Protein AF-A0A7R9UJ53-F1 (afdb_monomer_lite)

Sequence (209 aa):
PQLAAALAAAVSAGAQGGAGGGTAGSDGMTLLGTLAPFVTISPSLPAAAQSAQVRRLLLVALERAIRDIIQPVVERSVTIASITTRELVVKDFSLEPSEIEVRHAAHQMVRSLASSLALVTCREPLRGSVASHLRALLSAQPLGLGAEQLEGVLGALSADNLEIGCALIEKAATDRALREIDEALAPELDVRRLSLEQTGQPYFNAQAL

Organism: Diacronema lutheri (NCBI:txid2081491)

InterPro domains:
  IPR024557 CCR4-NOT transcription complex subunit 1, domain 4 [PF12842] (53-193)
  IPR040398 CCR4-NOT transcription complex subunit 1 [PTHR13162] (29-207)

Foldseek 3Di:
DVLLVLVLVVLVVVVPPDDDDDDPDDSLVSQLVVCLVVQDQDPPADPLCVDPVVSSLLSVQLVVLLVVQLNVLLVVLLVVLLVVLLVVLCLVCLAPLDLVVSLVSSLVRSLVRSLVSSLVVSQVSSLVSSLVSSVVVCVVPPSPDDPVSVSVSSNRSSVSSSVVSSVSSSVSSSVVSSVSNCVVCVVVSVVSVCCCVPVVDGGHNPVSD

pLDDT: mean 81.63, std 18.35, range [28.5, 98.25]

Secondary structure (DSSP, 8-state):
-HHHHHHHHHHHHHHT-SS----TTSHHHHHHHHHTTT----T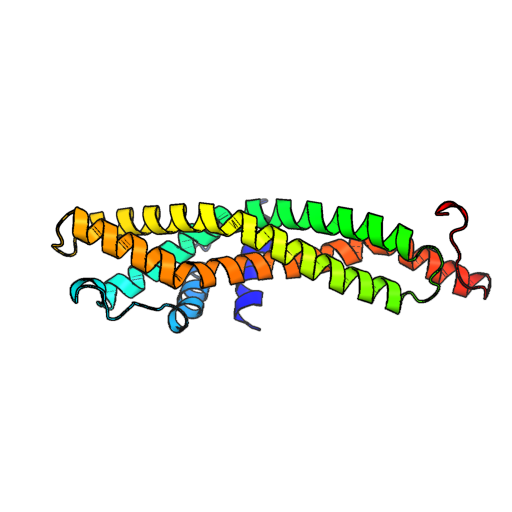TS-GGGGSHHHHHHHHHHHHHHHHHHHHHHHHHHHHHHHHHHHHHHHHHTTT---HHHHHHHHHHHHHHHHHHHHHHHHHHHHHHHHHHHHHHHHHHS--S--HHHHHHHHHHHHHHHHHHHHHHHHHHHHHHHHHHHHHHHHHHHHHHHHHHHHHSS----GGG-

Structure (mmCIF, N/CA/C/O backbone):
data_AF-A0A7R9UJ53-F1
#
_entry.id   AF-A0A7R9UJ53-F1
#
loop_
_atom_site.group_PDB
_atom_site.id
_atom_site.type_symbol
_atom_site.label_atom_id
_atom_site.label_alt_id
_atom_site.label_comp_id
_atom_site.label_asym_id
_atom_site.label_entity_id
_atom_site.label_seq_id
_atom_site.pdbx_PDB_ins_code
_atom_site.Cartn_x
_atom_site.Cartn_y
_atom_site.Cartn_z
_atom_site.occupancy
_atom_site.B_iso_or_equiv
_atom_site.auth_seq_id
_atom_site.auth_comp_id
_atom_site.auth_asym_id
_atom_site.auth_atom_id
_atom_site.pdbx_PDB_model_num
ATOM 1 N N . PRO A 1 1 ? -6.101 -13.597 -2.869 1.00 43.78 1 PRO A N 1
ATOM 2 C CA . PRO A 1 1 ? -6.239 -13.145 -4.283 1.00 43.78 1 PRO A CA 1
ATOM 3 C C . PRO A 1 1 ? -7.476 -12.251 -4.506 1.00 43.78 1 PRO A C 1
ATOM 5 O O . PRO A 1 1 ? -7.325 -11.166 -5.048 1.00 43.78 1 PRO A O 1
ATOM 8 N N . GLN A 1 2 ? -8.665 -12.646 -4.026 1.00 38.53 2 GLN A N 1
ATOM 9 C CA . GLN A 1 2 ? -9.917 -11.874 -4.187 1.00 38.53 2 GLN A CA 1
ATOM 10 C C . GLN A 1 2 ? -9.979 -10.560 -3.374 1.00 38.53 2 GLN A C 1
ATOM 12 O O . GLN A 1 2 ? -10.448 -9.549 -3.882 1.00 38.53 2 GLN A O 1
ATOM 17 N N . LEU A 1 3 ? -9.420 -10.549 -2.158 1.00 44.75 3 LEU A N 1
ATOM 18 C CA . LEU A 1 3 ? -9.362 -9.397 -1.236 1.00 44.75 3 LEU A CA 1
ATOM 19 C C . LEU A 1 3 ? -8.671 -8.161 -1.842 1.00 44.75 3 LEU A C 1
ATOM 21 O O . LEU A 1 3 ? -9.115 -7.034 -1.661 1.00 44.75 3 LEU A O 1
ATOM 25 N N . ALA A 1 4 ? -7.624 -8.385 -2.636 1.00 44.75 4 ALA A N 1
ATOM 26 C CA . ALA A 1 4 ? -6.894 -7.316 -3.310 1.00 44.75 4 ALA A CA 1
ATOM 27 C C . ALA A 1 4 ? -7.521 -6.896 -4.640 1.00 44.75 4 ALA A C 1
ATOM 29 O O . ALA A 1 4 ? -7.423 -5.734 -4.999 1.00 44.75 4 ALA A O 1
ATOM 30 N N . ALA A 1 5 ? -8.200 -7.808 -5.344 1.00 46.09 5 ALA A N 1
ATOM 31 C CA . ALA A 1 5 ? -8.940 -7.465 -6.556 1.00 46.09 5 ALA A CA 1
ATOM 32 C C . ALA A 1 5 ? -10.143 -6.561 -6.234 1.00 46.09 5 ALA A C 1
ATOM 34 O O . ALA A 1 5 ? -10.378 -5.591 -6.946 1.00 46.09 5 ALA A O 1
ATOM 35 N N . ALA A 1 6 ? -10.846 -6.820 -5.124 1.00 49.56 6 ALA A N 1
ATOM 36 C CA . ALA A 1 6 ? -11.942 -5.972 -4.653 1.00 49.56 6 ALA A CA 1
ATOM 37 C C . ALA A 1 6 ? -11.460 -4.579 -4.199 1.00 49.56 6 ALA A C 1
ATOM 39 O O . ALA A 1 6 ? -12.074 -3.576 -4.554 1.00 49.56 6 ALA A O 1
ATOM 40 N N . LEU A 1 7 ? -10.330 -4.490 -3.481 1.00 50.06 7 LEU A N 1
ATOM 41 C CA . LEU A 1 7 ? -9.731 -3.200 -3.102 1.00 50.06 7 LEU A CA 1
ATOM 42 C C . LEU A 1 7 ? -9.134 -2.444 -4.295 1.00 50.06 7 LEU A C 1
ATOM 44 O O . LEU A 1 7 ? -9.320 -1.237 -4.395 1.00 50.06 7 LEU A O 1
ATOM 48 N N . ALA A 1 8 ? -8.444 -3.124 -5.212 1.00 48.72 8 ALA A N 1
ATOM 49 C CA . ALA A 1 8 ? -7.908 -2.506 -6.423 1.00 48.72 8 ALA A CA 1
ATOM 50 C C . ALA A 1 8 ? -9.032 -2.012 -7.349 1.00 48.72 8 ALA A C 1
ATOM 52 O O . ALA A 1 8 ? -8.892 -0.949 -7.955 1.00 48.72 8 ALA A O 1
ATOM 53 N N . ALA A 1 9 ? -10.163 -2.726 -7.419 1.00 49.81 9 ALA A N 1
ATOM 54 C CA . ALA A 1 9 ? -11.375 -2.268 -8.098 1.00 49.81 9 ALA A CA 1
ATOM 55 C C . ALA A 1 9 ? -11.975 -1.026 -7.413 1.00 49.81 9 ALA A C 1
ATOM 57 O O . ALA A 1 9 ? -12.264 -0.045 -8.088 1.00 49.81 9 ALA A O 1
ATOM 58 N N . ALA A 1 10 ? -12.067 -1.007 -6.079 1.00 47.94 10 ALA A N 1
ATOM 59 C CA . ALA A 1 10 ? -12.554 0.159 -5.336 1.00 47.94 10 ALA A CA 1
ATOM 60 C C . ALA A 1 10 ? -11.628 1.391 -5.467 1.00 47.94 10 ALA A C 1
ATOM 62 O O . ALA A 1 10 ? -12.107 2.515 -5.594 1.00 47.94 10 ALA A O 1
ATOM 63 N N . VAL A 1 11 ? -10.304 1.191 -5.491 1.00 50.00 11 VAL A N 1
ATOM 64 C CA . VAL A 1 11 ? -9.303 2.260 -5.680 1.00 50.00 11 VAL A CA 1
ATOM 65 C C . VAL A 1 11 ? -9.276 2.767 -7.128 1.00 50.00 11 VAL A C 1
ATOM 67 O O . VAL A 1 11 ? -9.160 3.968 -7.352 1.00 50.00 11 VAL A O 1
ATOM 70 N N . SER A 1 12 ? -9.419 1.886 -8.124 1.00 42.09 12 SER A N 1
ATOM 71 C CA . SER A 1 12 ? -9.483 2.288 -9.541 1.00 42.09 12 SER A CA 1
ATOM 72 C C . SER A 1 12 ? -10.808 2.959 -9.919 1.00 42.09 12 SER A C 1
ATOM 74 O O . SER A 1 12 ? -10.797 3.876 -10.737 1.00 42.09 12 SER A O 1
ATOM 76 N N . ALA A 1 13 ? -11.920 2.589 -9.277 1.00 41.62 13 ALA A N 1
ATOM 77 C CA . ALA A 1 13 ? -13.192 3.299 -9.400 1.00 41.62 13 ALA A CA 1
ATOM 78 C C . ALA A 1 13 ? -13.129 4.716 -8.794 1.00 41.62 13 ALA A C 1
ATOM 80 O O . ALA A 1 13 ? -13.701 5.646 -9.355 1.00 41.62 13 ALA A O 1
ATOM 81 N N . GLY A 1 14 ? -12.370 4.911 -7.706 1.00 38.38 14 GLY A N 1
ATOM 82 C CA . GLY A 1 14 ? -12.103 6.238 -7.132 1.00 38.38 14 GLY A CA 1
ATOM 83 C C . GLY A 1 14 ? -11.255 7.153 -8.030 1.00 38.38 14 GLY A C 1
ATOM 84 O O . GLY A 1 14 ? -11.419 8.369 -7.992 1.00 38.38 14 GLY A O 1
ATOM 85 N N . ALA A 1 15 ? -10.401 6.582 -8.887 1.00 41.66 15 ALA A N 1
ATOM 86 C CA . ALA A 1 15 ? -9.575 7.332 -9.837 1.00 41.66 15 ALA A CA 1
ATOM 87 C C . ALA A 1 15 ? -10.312 7.725 -11.137 1.00 41.66 15 ALA A C 1
ATOM 89 O O . ALA A 1 15 ? -9.841 8.598 -11.860 1.00 41.66 15 ALA A O 1
ATOM 90 N N . GLN A 1 16 ? -11.472 7.123 -11.434 1.00 37.91 16 GLN A N 1
ATOM 91 C CA . GLN A 1 16 ? -12.302 7.434 -12.611 1.00 37.91 16 GLN A CA 1
ATOM 92 C C . GLN A 1 16 ? -13.545 8.274 -12.267 1.00 37.91 16 GLN A C 1
ATOM 94 O O . GLN A 1 16 ? -14.569 8.189 -12.940 1.00 37.91 16 GLN A O 1
ATOM 99 N N . GLY A 1 17 ? -13.467 9.114 -11.229 1.00 35.59 17 GLY A N 1
ATOM 100 C CA . GLY A 1 17 ? -14.523 10.051 -10.834 1.00 35.59 17 GLY A CA 1
ATOM 101 C C . GLY A 1 17 ? -14.761 11.180 -11.845 1.00 35.59 17 GLY A C 1
ATOM 102 O O . GLY A 1 17 ? -14.505 12.343 -11.551 1.00 35.59 17 GLY A O 1
ATOM 103 N N . GLY A 1 18 ? -15.280 10.836 -13.022 1.00 31.53 18 GLY A N 1
ATOM 104 C CA . GLY A 1 18 ? -15.813 11.733 -14.037 1.00 31.53 18 GLY A CA 1
ATOM 105 C C . GLY A 1 18 ? -17.142 11.190 -14.563 1.00 31.53 18 GLY A C 1
ATOM 106 O O . GLY A 1 18 ? -17.160 10.436 -15.525 1.00 31.53 18 GLY A O 1
ATOM 107 N N . ALA A 1 19 ? -18.234 11.632 -13.928 1.00 35.03 19 ALA A N 1
ATOM 108 C CA . ALA A 1 19 ? -19.639 11.535 -14.350 1.00 35.03 19 ALA A CA 1
ATOM 109 C C . ALA A 1 19 ? -20.314 10.141 -14.386 1.00 35.03 19 ALA A C 1
ATOM 111 O O . ALA A 1 19 ? -20.126 9.350 -15.302 1.00 35.03 19 ALA A O 1
ATOM 112 N N . GLY A 1 20 ? -21.252 9.914 -13.457 1.00 28.50 20 GLY A N 1
ATOM 113 C CA . GLY A 1 20 ? -22.287 8.878 -13.587 1.00 28.50 20 GLY A CA 1
ATOM 114 C C . GLY A 1 20 ? -22.780 8.354 -12.241 1.00 28.50 20 GLY A C 1
ATOM 115 O O . GLY A 1 20 ? -22.042 7.695 -11.523 1.00 28.50 20 GLY A O 1
ATOM 116 N N . GLY A 1 21 ? -24.016 8.688 -11.867 1.00 33.06 21 GLY A N 1
ATOM 117 C CA . GLY A 1 21 ? -24.583 8.371 -10.558 1.00 33.06 21 GLY A CA 1
ATOM 118 C C . GLY A 1 21 ? -25.018 6.913 -10.363 1.00 33.06 21 GLY A C 1
ATOM 119 O O . GLY A 1 21 ? -25.450 6.250 -11.298 1.00 33.06 21 GLY A O 1
ATOM 120 N N . GLY A 1 22 ? -25.007 6.497 -9.090 1.00 34.62 22 GLY A N 1
ATOM 121 C CA . GLY A 1 22 ? -25.864 5.442 -8.538 1.00 34.62 22 GLY A CA 1
ATOM 122 C C . GLY A 1 22 ? -25.234 4.056 -8.375 1.00 34.62 22 GLY A C 1
ATOM 123 O O . GLY A 1 22 ? -25.282 3.278 -9.309 1.00 34.62 22 GLY A O 1
ATOM 124 N N . THR A 1 23 ? -24.742 3.743 -7.163 1.00 33.44 23 THR A N 1
ATOM 125 C CA . THR A 1 23 ? -25.084 2.553 -6.332 1.00 33.44 23 THR A CA 1
ATOM 126 C C . THR A 1 23 ? -24.153 2.473 -5.107 1.00 33.44 23 THR A C 1
ATOM 128 O O . THR A 1 23 ? -23.219 1.682 -5.057 1.00 33.44 23 THR A O 1
ATOM 131 N N . ALA A 1 24 ? -24.413 3.277 -4.073 1.00 37.84 24 ALA A N 1
ATOM 132 C CA . ALA A 1 24 ? -23.594 3.357 -2.851 1.00 37.84 24 ALA A CA 1
ATOM 133 C C . ALA A 1 24 ? -23.809 2.197 -1.839 1.00 37.84 24 ALA A C 1
ATOM 135 O O . ALA A 1 24 ? -23.541 2.357 -0.652 1.00 37.84 24 ALA A O 1
ATOM 136 N N . GLY A 1 25 ? -24.332 1.042 -2.274 1.00 35.66 25 GLY A N 1
ATOM 137 C CA . GLY A 1 25 ? -24.808 -0.022 -1.374 1.00 35.66 25 GLY A CA 1
ATOM 138 C C . GLY A 1 25 ? -24.035 -1.347 -1.395 1.00 35.66 25 GLY A C 1
ATOM 139 O O . GLY A 1 25 ? -24.111 -2.087 -0.417 1.00 35.66 25 GLY A O 1
ATOM 140 N N . SER A 1 26 ? -23.295 -1.676 -2.463 1.00 41.34 26 SER A N 1
ATOM 141 C CA . SER A 1 26 ? -22.640 -2.994 -2.604 1.00 41.34 26 SER A CA 1
ATOM 142 C C . SER A 1 26 ? -21.177 -3.029 -2.158 1.00 41.34 26 SER A C 1
ATOM 144 O O . SER A 1 26 ? -20.716 -4.057 -1.663 1.00 41.34 26 SER A O 1
ATOM 146 N N . ASP A 1 27 ? -20.456 -1.914 -2.285 1.00 49.28 27 ASP A N 1
ATOM 147 C CA . ASP A 1 27 ? -18.989 -1.895 -2.155 1.00 49.28 27 ASP A CA 1
ATOM 148 C C . ASP A 1 27 ? -18.483 -1.881 -0.709 1.00 49.28 27 ASP A C 1
ATOM 150 O O . ASP A 1 27 ? -17.350 -2.279 -0.446 1.00 49.28 27 ASP A O 1
ATOM 154 N N . GLY A 1 28 ? -19.310 -1.447 0.246 1.00 49.19 28 GLY A N 1
ATOM 155 C CA . GLY A 1 28 ? -18.982 -1.566 1.671 1.00 49.19 28 GLY A CA 1
ATOM 156 C C . GLY A 1 28 ? -19.125 -3.003 2.178 1.00 49.19 28 GLY A C 1
ATOM 157 O O . GLY A 1 28 ? -18.310 -3.487 2.958 1.00 49.19 28 GLY A O 1
ATOM 158 N N . MET A 1 29 ? -20.122 -3.739 1.672 1.00 46.91 29 MET A N 1
ATOM 159 C CA . MET A 1 29 ? -20.428 -5.099 2.130 1.00 46.91 29 MET A CA 1
ATOM 160 C C . MET A 1 29 ? -19.319 -6.103 1.770 1.00 46.91 29 MET A C 1
ATOM 162 O O . MET A 1 29 ? -19.053 -7.033 2.534 1.00 46.91 29 MET A O 1
ATOM 166 N N . THR A 1 30 ? -18.636 -5.908 0.636 1.00 57.19 30 THR A N 1
ATOM 167 C CA . THR A 1 30 ? -17.531 -6.774 0.192 1.00 57.19 30 THR A CA 1
ATOM 168 C C . THR A 1 30 ? -16.271 -6.570 1.033 1.00 57.19 30 THR A C 1
ATOM 170 O O . THR A 1 30 ? -15.660 -7.550 1.456 1.00 57.19 30 THR A O 1
ATOM 173 N N . LEU A 1 31 ? -15.910 -5.323 1.347 1.00 60.66 31 LEU A N 1
ATOM 174 C CA . LEU A 1 31 ? -14.777 -4.980 2.215 1.00 60.66 31 LEU A CA 1
ATOM 175 C C . LEU A 1 31 ? -15.002 -5.442 3.662 1.00 60.66 31 LEU A C 1
ATOM 177 O O . LEU A 1 31 ? -14.135 -6.101 4.237 1.00 60.66 31 LEU A O 1
ATOM 181 N N . LEU A 1 32 ? -16.193 -5.199 4.216 1.00 59.94 32 LEU A N 1
ATOM 182 C CA . LEU A 1 32 ? -16.590 -5.653 5.554 1.00 59.94 32 LEU A CA 1
ATOM 183 C C . LEU A 1 32 ? -16.518 -7.177 5.711 1.00 59.94 32 LEU A C 1
ATOM 185 O O . LEU A 1 32 ? -15.939 -7.668 6.682 1.00 59.94 32 LEU A O 1
ATOM 189 N N . GLY A 1 33 ? -17.060 -7.933 4.749 1.00 59.28 33 GLY A N 1
ATOM 190 C CA . GLY A 1 33 ? -17.007 -9.401 4.768 1.00 59.28 33 GLY A CA 1
ATOM 191 C C . GLY A 1 33 ? -15.585 -9.955 4.652 1.00 59.28 33 GLY A C 1
ATOM 192 O O . GLY A 1 33 ? -15.285 -11.035 5.155 1.00 59.28 33 GLY A O 1
ATOM 193 N N . THR A 1 34 ? -14.697 -9.181 4.038 1.00 65.94 34 THR A N 1
ATOM 194 C CA . THR A 1 34 ? -13.312 -9.555 3.775 1.00 65.94 34 THR A CA 1
ATOM 195 C C . THR A 1 34 ? -12.377 -9.237 4.952 1.00 65.94 34 THR A C 1
ATOM 197 O O . THR A 1 34 ? -11.423 -9.974 5.189 1.00 65.94 34 THR A O 1
ATOM 200 N N . LEU A 1 35 ? -12.667 -8.181 5.720 1.00 70.81 35 LEU A N 1
ATOM 201 C CA . LEU A 1 35 ? -11.939 -7.795 6.938 1.00 70.81 35 LEU A CA 1
ATOM 202 C C . LEU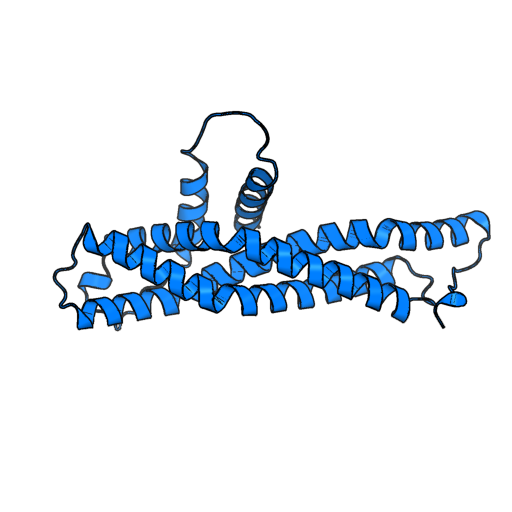 A 1 35 ? -12.373 -8.595 8.177 1.00 70.81 35 LEU A C 1
ATOM 204 O O . LEU A 1 35 ? -11.573 -8.813 9.086 1.00 70.81 35 LEU A O 1
ATOM 208 N N . ALA A 1 36 ? -13.627 -9.060 8.202 1.00 70.44 36 ALA A N 1
ATOM 209 C CA . ALA A 1 36 ? -14.223 -9.789 9.321 1.00 70.44 36 ALA A CA 1
ATOM 210 C C . ALA A 1 36 ? -13.375 -10.939 9.913 1.00 70.44 36 ALA A C 1
ATOM 212 O O . ALA A 1 36 ? -13.323 -11.022 11.142 1.00 70.44 36 ALA A O 1
ATOM 213 N N . PRO A 1 37 ? -12.706 -11.810 9.125 1.00 75.19 37 PRO A N 1
ATOM 214 C CA . PRO A 1 37 ? -11.916 -12.908 9.688 1.00 75.19 37 PRO A CA 1
ATOM 215 C C . PRO A 1 37 ? -10.567 -12.479 10.282 1.00 75.19 37 PRO A C 1
ATOM 217 O O . PRO A 1 37 ? -9.974 -13.257 11.023 1.00 75.19 37 PRO A O 1
ATOM 220 N N . PHE A 1 38 ? -10.074 -11.277 9.973 1.00 77.19 38 PHE A N 1
ATOM 221 C CA . PHE A 1 38 ? -8.754 -10.814 10.418 1.00 77.19 38 PHE A CA 1
ATOM 222 C C . PHE A 1 38 ? -8.809 -9.958 11.682 1.00 77.19 38 PHE A C 1
ATOM 224 O O . PHE A 1 38 ? -7.782 -9.766 12.324 1.00 77.19 38 PHE A O 1
ATOM 231 N N . VAL A 1 39 ? -9.990 -9.457 12.053 1.00 81.12 39 VAL A N 1
ATOM 232 C CA . VAL A 1 39 ? -10.145 -8.582 13.217 1.00 81.12 39 VAL A CA 1
ATOM 233 C C . VAL A 1 39 ? -9.993 -9.348 14.526 1.00 81.12 39 VAL A C 1
ATOM 235 O O . VAL A 1 39 ? -10.750 -10.277 14.830 1.00 81.12 39 VAL A O 1
ATOM 238 N N . THR A 1 40 ? -9.060 -8.881 15.345 1.00 80.31 40 THR A N 1
ATOM 239 C CA . THR A 1 40 ? -8.751 -9.424 16.664 1.00 80.31 40 THR A CA 1
ATOM 240 C C . THR A 1 40 ? -9.260 -8.480 17.751 1.00 80.31 40 THR A C 1
ATOM 242 O O . THR A 1 40 ? -9.228 -7.256 17.637 1.00 80.31 40 THR A O 1
ATOM 245 N N . ILE A 1 41 ? -9.797 -9.067 18.820 1.00 83.62 41 ILE A N 1
ATOM 246 C CA . ILE A 1 41 ? -10.146 -8.344 20.043 1.00 83.62 41 ILE A CA 1
ATOM 247 C C . ILE A 1 41 ? -9.397 -9.049 21.158 1.00 83.62 41 ILE A C 1
ATOM 249 O O . ILE A 1 41 ? -9.667 -10.221 21.432 1.00 83.62 41 ILE A O 1
ATOM 253 N N . SER A 1 42 ? -8.443 -8.351 21.766 1.00 80.88 42 SER A N 1
ATOM 254 C CA . SER A 1 42 ? -7.628 -8.914 22.833 1.00 80.88 42 SER A CA 1
ATOM 255 C C . SER A 1 42 ? -8.488 -9.337 24.035 1.00 80.88 42 SER A C 1
ATOM 257 O O . SER A 1 42 ? -9.328 -8.556 24.495 1.00 80.88 42 SER A O 1
ATOM 259 N N . PRO A 1 43 ? -8.276 -10.544 24.599 1.00 79.19 43 PRO A N 1
ATOM 260 C CA . PRO A 1 43 ? -9.044 -11.037 25.747 1.00 79.19 43 PRO A CA 1
ATOM 261 C C . PRO A 1 43 ? -8.746 -10.269 27.046 1.00 79.19 43 PRO A C 1
ATOM 263 O O . PRO A 1 43 ? -9.469 -10.423 28.026 1.00 79.19 43 PRO A O 1
ATOM 266 N N . SER A 1 44 ? -7.701 -9.435 27.056 1.00 82.25 44 SER A N 1
ATOM 267 C CA . SER A 1 44 ? -7.357 -8.512 28.143 1.00 82.25 44 SER A CA 1
ATOM 268 C C . SER A 1 44 ? -8.319 -7.324 28.265 1.00 82.25 44 SER A C 1
ATOM 270 O O . SER A 1 44 ? -8.288 -6.620 29.274 1.00 82.25 44 SER A O 1
ATOM 272 N N . LEU A 1 45 ? -9.171 -7.086 27.261 1.00 83.19 45 LEU A N 1
ATOM 273 C CA . LEU A 1 45 ? -10.140 -5.995 27.277 1.00 83.19 45 LEU A CA 1
ATOM 274 C C . LEU A 1 45 ? -11.382 -6.335 28.116 1.00 83.19 45 LEU A C 1
ATOM 276 O O . LEU A 1 45 ? -11.760 -7.505 28.212 1.00 83.19 45 LEU A O 1
ATOM 280 N N . PRO A 1 46 ? -12.073 -5.327 28.688 1.00 83.06 46 PRO A N 1
ATOM 281 C CA . PRO A 1 46 ? -13.310 -5.537 29.436 1.00 83.06 46 PRO A CA 1
ATOM 282 C C . PRO A 1 46 ? -14.348 -6.316 28.622 1.00 83.06 46 PRO A C 1
ATOM 284 O O . PRO A 1 46 ? -14.469 -6.113 27.416 1.00 83.06 46 PRO A O 1
ATOM 287 N N . ALA A 1 47 ? -15.168 -7.143 29.278 1.00 82.31 47 ALA A N 1
ATOM 288 C CA . ALA A 1 47 ? -16.185 -7.963 28.606 1.00 82.31 47 ALA A CA 1
ATOM 289 C C . ALA A 1 47 ? -17.135 -7.145 27.706 1.00 82.31 47 ALA A C 1
ATOM 291 O O . ALA A 1 47 ? -17.544 -7.612 26.644 1.00 82.31 47 ALA A O 1
ATOM 292 N N . ALA A 1 48 ? -17.423 -5.892 28.078 1.00 78.38 48 ALA A N 1
ATOM 293 C CA . ALA A 1 48 ? -18.211 -4.966 27.264 1.00 78.38 48 ALA A CA 1
ATOM 294 C C . ALA A 1 48 ? -17.587 -4.709 25.872 1.00 78.38 48 ALA A C 1
ATOM 296 O O . ALA A 1 48 ? -18.303 -4.602 24.874 1.00 78.38 48 ALA A O 1
ATOM 297 N N . ALA A 1 49 ? -16.253 -4.668 25.791 1.00 79.56 49 ALA A N 1
ATOM 298 C CA . ALA A 1 49 ? -15.493 -4.477 24.556 1.00 79.56 49 ALA A CA 1
ATOM 299 C C . ALA A 1 49 ? -15.394 -5.755 23.700 1.00 79.56 49 ALA A C 1
ATOM 301 O O . ALA A 1 49 ? -15.082 -5.678 22.516 1.00 79.56 49 ALA A O 1
ATOM 302 N N . GLN A 1 50 ? -15.702 -6.924 24.268 1.00 83.12 50 GLN A N 1
ATOM 303 C CA . GLN A 1 50 ? -15.656 -8.217 23.573 1.00 83.12 50 GLN A CA 1
ATOM 304 C C . GLN A 1 50 ? -16.961 -8.551 22.828 1.00 83.12 50 GLN A C 1
ATOM 306 O O . GLN A 1 50 ? -17.098 -9.624 22.237 1.00 83.12 50 GLN A O 1
ATOM 311 N N . SER A 1 51 ? -17.941 -7.643 22.840 1.00 84.00 51 SER A N 1
ATOM 312 C CA . SER A 1 51 ? -19.238 -7.873 22.209 1.00 84.00 51 SER A CA 1
ATOM 313 C C . SER A 1 51 ? -19.146 -7.958 20.677 1.00 84.00 51 SER A C 1
ATOM 315 O O . SER A 1 51 ? -18.353 -7.278 20.020 1.00 84.00 51 SER A O 1
ATOM 317 N N . ALA A 1 52 ? -20.033 -8.757 20.072 1.00 84.81 52 ALA A N 1
ATOM 318 C CA . ALA A 1 52 ? -20.160 -8.840 18.613 1.00 84.81 52 ALA A CA 1
ATOM 319 C C . ALA A 1 52 ? -20.494 -7.479 17.970 1.00 84.81 52 ALA A C 1
ATOM 321 O O . ALA A 1 52 ? -20.161 -7.234 16.810 1.00 84.81 52 ALA A O 1
ATOM 322 N N . GLN A 1 53 ? -21.129 -6.587 18.731 1.00 85.88 53 GLN A N 1
ATOM 323 C CA . GLN A 1 53 ? -21.428 -5.222 18.321 1.00 85.88 53 GLN A CA 1
ATOM 324 C C . GLN A 1 53 ? -20.152 -4.389 18.169 1.00 85.88 53 GLN A C 1
ATOM 326 O O . GLN A 1 53 ? -19.957 -3.790 17.116 1.00 85.88 53 GLN A O 1
ATOM 331 N N . VAL A 1 54 ? -19.243 -4.419 19.149 1.00 85.69 54 VAL A N 1
ATOM 332 C CA . VAL A 1 54 ? -17.949 -3.714 19.068 1.00 85.69 54 VAL A CA 1
ATOM 333 C C . VAL A 1 54 ? -17.123 -4.222 17.893 1.00 85.69 54 VAL A C 1
ATOM 335 O O . VAL A 1 54 ? -16.577 -3.414 17.147 1.00 85.69 54 VAL A O 1
ATOM 338 N N . ARG A 1 55 ? -17.116 -5.539 17.642 1.00 87.62 55 ARG A N 1
ATOM 339 C CA . ARG A 1 55 ? -16.464 -6.111 16.452 1.00 87.62 55 ARG A CA 1
ATOM 340 C C . ARG A 1 55 ? -17.010 -5.513 15.149 1.00 87.62 55 ARG A C 1
ATOM 342 O O . ARG A 1 55 ? -16.232 -5.166 14.267 1.00 87.62 55 ARG A O 1
ATOM 349 N N . ARG A 1 56 ? -18.334 -5.368 15.020 1.00 87.81 56 ARG A N 1
ATOM 350 C CA . ARG A 1 56 ? -18.955 -4.737 13.839 1.00 87.81 56 ARG A CA 1
ATOM 351 C C . ARG A 1 56 ? -18.574 -3.264 13.713 1.00 87.81 56 ARG A C 1
ATOM 353 O O . ARG A 1 56 ? -18.245 -2.825 12.617 1.00 87.81 56 ARG A O 1
ATOM 360 N N . LEU A 1 57 ? -18.592 -2.516 14.815 1.00 89.44 57 LEU A N 1
ATOM 361 C CA . LEU A 1 57 ? -18.214 -1.100 14.816 1.00 89.44 57 LEU A CA 1
ATOM 362 C C . LEU A 1 57 ? -16.737 -0.902 14.460 1.00 89.44 57 LEU A C 1
ATOM 364 O O . LEU A 1 57 ? -16.416 0.005 13.700 1.00 89.44 57 LEU A O 1
ATOM 368 N N . LEU A 1 58 ? -15.856 -1.782 14.937 1.00 90.12 58 LEU A N 1
ATOM 369 C CA . LEU A 1 58 ? -14.438 -1.788 14.586 1.00 90.12 58 LEU A CA 1
ATOM 370 C C . LEU A 1 58 ? -14.210 -2.026 13.097 1.00 90.12 58 LEU A C 1
ATOM 372 O O . LEU A 1 58 ? -13.437 -1.299 12.483 1.00 90.12 58 LEU A O 1
ATOM 376 N N . LEU A 1 59 ? -14.920 -2.982 12.499 1.00 89.44 59 LEU A N 1
ATOM 377 C CA . LEU A 1 59 ? -14.833 -3.210 11.058 1.00 89.44 59 LEU A CA 1
ATOM 378 C C . LEU A 1 59 ? -15.267 -1.975 10.256 1.00 89.44 59 LEU A C 1
ATOM 380 O O . LEU A 1 59 ? -14.580 -1.585 9.316 1.00 89.44 59 LEU A O 1
ATOM 384 N N . VAL A 1 60 ? -16.368 -1.331 10.655 1.00 90.50 60 VAL A N 1
ATOM 385 C CA . VAL A 1 60 ? -16.848 -0.097 10.011 1.00 90.50 60 VAL A CA 1
ATOM 386 C C . VAL A 1 60 ? -15.844 1.047 10.185 1.00 90.50 60 VAL A C 1
ATOM 388 O O . VAL A 1 60 ? -15.593 1.792 9.240 1.00 90.50 60 VAL A O 1
ATOM 391 N N . ALA A 1 61 ? -15.254 1.196 11.374 1.00 92.06 61 ALA A N 1
ATOM 392 C CA . ALA A 1 61 ? -14.249 2.221 11.641 1.00 92.06 61 ALA A CA 1
ATOM 393 C C . ALA A 1 61 ? -12.969 2.007 10.822 1.00 92.06 61 ALA A C 1
ATOM 395 O O . ALA A 1 61 ? -12.459 2.962 10.241 1.00 92.06 61 ALA A O 1
ATOM 396 N N . LEU A 1 62 ? -12.481 0.765 10.733 1.00 91.25 62 LEU A N 1
ATOM 397 C CA . LEU A 1 62 ? -11.330 0.398 9.906 1.00 91.25 62 LEU A CA 1
ATOM 398 C C . LEU A 1 62 ? -11.590 0.680 8.429 1.00 91.25 62 LEU A C 1
ATOM 400 O O . LEU A 1 62 ? -10.745 1.275 7.769 1.00 91.25 62 LEU A O 1
ATOM 404 N N . GLU A 1 63 ? -12.760 0.301 7.913 1.00 89.75 63 GLU A N 1
ATOM 405 C CA . GLU A 1 63 ? -13.104 0.552 6.514 1.00 89.75 63 GLU A CA 1
ATOM 406 C C . GLU A 1 63 ? -13.089 2.052 6.192 1.00 89.75 63 GLU A C 1
ATOM 408 O O . GLU A 1 63 ? -12.478 2.466 5.205 1.00 89.75 63 GLU A O 1
ATOM 413 N N . ARG A 1 64 ? -13.715 2.875 7.043 1.00 91.81 64 ARG A N 1
ATOM 414 C CA . ARG A 1 64 ? -13.721 4.337 6.881 1.00 91.81 64 ARG A CA 1
ATOM 415 C C . ARG A 1 64 ? -12.308 4.909 6.938 1.00 91.81 64 ARG A C 1
ATOM 417 O O . ARG A 1 64 ? -11.912 5.633 6.034 1.00 91.81 64 ARG A O 1
ATOM 424 N N . ALA A 1 65 ? -11.529 4.509 7.940 1.00 93.31 65 ALA A N 1
ATOM 425 C CA . ALA A 1 65 ? -10.161 4.979 8.106 1.00 93.31 65 ALA A CA 1
ATOM 426 C C . ALA A 1 65 ? -9.264 4.627 6.909 1.00 93.31 65 ALA A C 1
ATOM 428 O O . ALA A 1 65 ? -8.470 5.454 6.469 1.00 93.31 65 ALA A O 1
ATOM 429 N N . ILE A 1 66 ? -9.401 3.420 6.351 1.00 91.31 66 ILE A N 1
ATOM 430 C CA . ILE A 1 66 ? -8.650 3.010 5.160 1.00 91.31 66 ILE A CA 1
ATOM 431 C C . ILE A 1 66 ? -9.063 3.857 3.956 1.00 91.31 66 ILE A C 1
ATOM 433 O O . ILE A 1 66 ? -8.187 4.339 3.244 1.00 91.31 66 ILE A O 1
ATOM 437 N N . ARG A 1 67 ? -10.367 4.076 3.730 1.00 89.38 67 ARG A N 1
ATOM 438 C CA . ARG A 1 67 ? -10.855 4.893 2.604 1.00 89.38 67 ARG A CA 1
ATOM 439 C C . ARG A 1 67 ? -10.329 6.330 2.652 1.00 89.38 67 ARG A C 1
ATOM 441 O O . ARG A 1 67 ? -9.975 6.858 1.604 1.00 89.38 67 ARG A O 1
ATOM 448 N N . ASP A 1 68 ? -10.215 6.915 3.842 1.00 90.44 68 ASP A N 1
ATOM 449 C CA . ASP A 1 68 ? -9.711 8.283 4.019 1.00 90.44 68 ASP A CA 1
ATOM 450 C C . ASP A 1 68 ? -8.212 8.416 3.681 1.00 90.44 68 ASP A C 1
ATOM 452 O O . ASP A 1 68 ? -7.760 9.466 3.225 1.00 90.44 68 ASP A O 1
ATOM 456 N N . ILE A 1 69 ? -7.424 7.359 3.919 1.00 93.12 69 ILE A N 1
ATOM 457 C CA . ILE A 1 69 ? -5.951 7.413 3.880 1.00 93.12 69 ILE A CA 1
ATOM 458 C C . ILE A 1 69 ? -5.357 6.755 2.629 1.00 93.12 69 ILE A C 1
ATOM 460 O O . ILE A 1 69 ? -4.296 7.171 2.162 1.00 93.12 69 ILE A O 1
ATOM 464 N N . ILE A 1 70 ? -6.012 5.736 2.066 1.00 93.12 70 ILE A N 1
ATOM 465 C CA . ILE A 1 70 ? -5.429 4.889 1.018 1.00 93.12 70 ILE A CA 1
ATOM 466 C C . ILE A 1 70 ? -5.025 5.683 -0.222 1.00 93.12 70 ILE A C 1
ATOM 468 O O . ILE A 1 70 ? -3.909 5.522 -0.703 1.00 93.12 70 ILE A O 1
ATOM 472 N N . GLN A 1 71 ? -5.893 6.563 -0.722 1.00 91.81 71 GLN A N 1
ATOM 473 C CA . GLN A 1 71 ? -5.643 7.295 -1.960 1.00 91.81 71 GLN A CA 1
ATOM 474 C C . GLN A 1 71 ? -4.417 8.226 -1.869 1.00 91.81 71 GLN A C 1
ATOM 476 O O . GLN A 1 71 ? -3.483 8.022 -2.651 1.00 91.81 71 GLN A O 1
ATOM 481 N N . PRO A 1 72 ? -4.341 9.183 -0.918 1.00 93.94 72 PRO A N 1
ATOM 482 C CA . PRO A 1 72 ? -3.204 10.103 -0.847 1.00 93.94 72 PRO A CA 1
ATOM 483 C C . PRO A 1 72 ? -1.877 9.406 -0.518 1.00 93.94 72 PRO A C 1
ATOM 485 O O . PRO A 1 72 ? -0.822 9.854 -0.972 1.00 93.94 72 PRO A O 1
ATOM 488 N N . VAL A 1 73 ? -1.900 8.308 0.249 1.00 95.88 73 VAL A N 1
ATOM 489 C CA . VAL A 1 73 ? -0.681 7.536 0.535 1.00 95.88 73 VAL A CA 1
ATOM 490 C C . VAL A 1 73 ? -0.219 6.776 -0.704 1.00 95.88 73 VAL A C 1
ATOM 492 O O . VAL A 1 73 ? 0.942 6.896 -1.087 1.00 95.88 73 VAL A O 1
ATOM 495 N N . VAL A 1 74 ? -1.118 6.037 -1.361 1.00 95.88 74 VAL A N 1
ATOM 496 C CA . VAL A 1 74 ? -0.783 5.249 -2.555 1.00 95.88 74 VAL A CA 1
ATOM 497 C C . VAL A 1 74 ? -0.247 6.150 -3.665 1.00 95.88 74 VAL A C 1
ATOM 499 O O . VAL A 1 74 ? 0.798 5.845 -4.227 1.00 95.88 74 VAL A O 1
ATOM 502 N N . GLU A 1 75 ? -0.905 7.271 -3.962 1.00 93.75 75 GLU A N 1
ATOM 503 C CA . GLU A 1 75 ? -0.472 8.189 -5.024 1.00 93.75 75 GLU A CA 1
ATOM 504 C C . GLU A 1 75 ? 0.954 8.708 -4.798 1.00 93.75 75 GLU A C 1
ATOM 506 O O . GLU A 1 75 ? 1.795 8.645 -5.699 1.00 93.75 75 GLU A O 1
ATOM 511 N N . ARG A 1 76 ? 1.259 9.164 -3.578 1.00 95.81 76 ARG A N 1
ATOM 512 C CA . ARG A 1 76 ? 2.580 9.705 -3.245 1.00 95.81 76 ARG A CA 1
ATOM 513 C C . ARG A 1 76 ? 3.660 8.626 -3.237 1.00 95.81 76 ARG A C 1
ATOM 515 O O . ARG A 1 76 ? 4.722 8.828 -3.824 1.00 95.81 76 ARG A O 1
ATOM 522 N N . SER A 1 77 ? 3.405 7.498 -2.573 1.00 97.12 77 SER A N 1
ATOM 523 C CA . SER A 1 77 ? 4.373 6.403 -2.447 1.00 97.12 77 SER A CA 1
ATOM 524 C C . SER A 1 77 ? 4.702 5.781 -3.800 1.00 97.12 77 SER A C 1
ATOM 526 O O . SER A 1 77 ? 5.873 5.521 -4.067 1.00 97.12 77 SER A O 1
ATOM 528 N N . VAL A 1 78 ? 3.698 5.593 -4.663 1.00 97.19 78 VAL A N 1
ATOM 529 C CA . VAL A 1 78 ? 3.891 5.059 -6.015 1.00 97.19 78 VAL A CA 1
ATOM 530 C C . VAL A 1 78 ? 4.720 6.021 -6.857 1.00 97.19 78 VAL A C 1
ATOM 532 O O . VAL A 1 78 ? 5.741 5.603 -7.384 1.00 97.19 78 VAL A O 1
ATOM 535 N N . THR A 1 79 ? 4.359 7.306 -6.902 1.00 96.94 79 THR A N 1
ATOM 536 C CA . THR A 1 79 ? 5.091 8.305 -7.701 1.00 96.94 79 THR A CA 1
ATOM 537 C C . THR A 1 79 ? 6.578 8.338 -7.330 1.00 96.94 79 THR A C 1
ATOM 539 O O . THR A 1 79 ? 7.447 8.269 -8.197 1.00 96.94 79 THR A O 1
ATOM 542 N N . ILE A 1 80 ? 6.893 8.404 -6.029 1.00 97.69 80 ILE A N 1
ATOM 543 C CA . ILE A 1 80 ? 8.284 8.421 -5.553 1.00 97.69 80 ILE A CA 1
ATOM 544 C C . ILE A 1 80 ? 8.990 7.114 -5.924 1.00 97.69 80 ILE A C 1
ATOM 546 O O . ILE A 1 80 ? 10.125 7.152 -6.400 1.00 97.69 80 ILE A O 1
ATOM 550 N N . ALA A 1 81 ? 8.338 5.968 -5.714 1.00 98.00 81 ALA A N 1
ATOM 551 C CA . ALA A 1 81 ? 8.933 4.667 -5.979 1.00 98.00 81 ALA A CA 1
ATOM 552 C C . ALA A 1 81 ? 9.199 4.446 -7.474 1.00 98.00 81 ALA A C 1
ATOM 554 O O . ALA A 1 81 ? 10.323 4.109 -7.831 1.00 98.00 81 ALA A O 1
ATOM 555 N N . SER A 1 82 ? 8.216 4.692 -8.342 1.00 97.44 82 SER A N 1
ATOM 556 C CA . SER A 1 82 ? 8.320 4.502 -9.792 1.00 97.44 82 SER A CA 1
ATOM 557 C C . SER A 1 82 ? 9.421 5.368 -10.401 1.00 97.44 82 SER A C 1
ATOM 559 O O . SER A 1 82 ? 10.268 4.857 -11.133 1.00 97.44 82 SER A O 1
ATOM 561 N N . ILE A 1 83 ? 9.462 6.663 -10.056 1.00 97.06 83 ILE A N 1
ATOM 562 C CA . ILE A 1 83 ? 10.495 7.585 -10.551 1.00 97.06 83 ILE A CA 1
ATOM 563 C C . ILE A 1 83 ? 11.873 7.122 -10.077 1.00 97.06 83 ILE A C 1
ATOM 565 O O . ILE A 1 83 ? 12.784 6.953 -10.883 1.00 97.06 83 ILE A O 1
ATOM 569 N N . THR A 1 84 ? 12.016 6.861 -8.777 1.00 97.69 84 THR A N 1
ATOM 570 C CA . THR A 1 84 ? 13.300 6.464 -8.184 1.00 97.69 84 THR A CA 1
ATOM 571 C C . THR A 1 84 ? 13.804 5.144 -8.767 1.00 97.69 84 THR A C 1
ATOM 573 O O . THR A 1 84 ? 14.978 5.028 -9.111 1.00 97.69 84 THR A O 1
ATOM 576 N N . THR A 1 85 ? 12.926 4.147 -8.909 1.00 97.81 85 THR A N 1
ATOM 577 C CA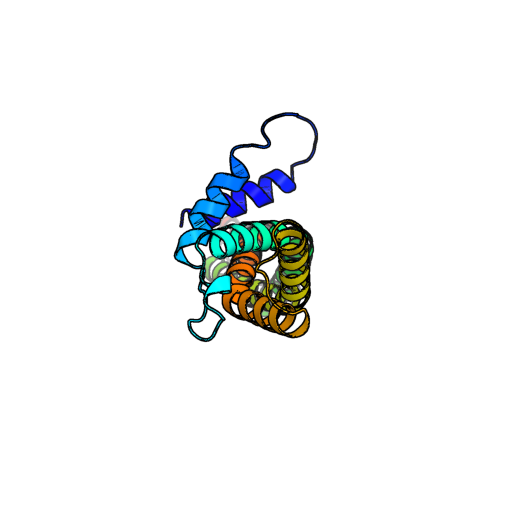 . THR A 1 85 ? 13.278 2.857 -9.505 1.00 97.81 85 THR A CA 1
ATOM 578 C C . THR A 1 85 ? 13.663 3.009 -10.966 1.00 97.81 85 THR A C 1
ATOM 580 O O . THR A 1 85 ? 14.662 2.424 -11.368 1.00 97.81 85 THR A O 1
ATOM 583 N N . ARG A 1 86 ? 12.939 3.811 -11.754 1.00 96.12 86 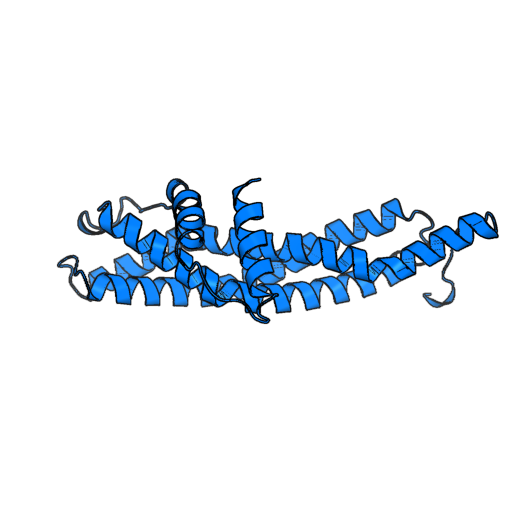ARG A N 1
ATOM 584 C CA . ARG A 1 86 ? 13.306 4.061 -13.150 1.00 96.12 86 ARG A CA 1
ATOM 585 C C . ARG A 1 86 ? 14.705 4.666 -13.249 1.00 96.12 86 ARG A C 1
ATOM 587 O O . ARG A 1 86 ? 15.548 4.093 -13.926 1.00 96.12 86 ARG A O 1
ATOM 594 N N . GLU A 1 87 ? 14.970 5.773 -12.559 1.00 95.31 87 GLU A N 1
ATOM 595 C CA . GLU A 1 87 ? 16.276 6.449 -12.633 1.00 95.31 87 GLU A CA 1
ATOM 596 C C . GLU A 1 87 ? 17.434 5.529 -12.211 1.00 95.31 87 GLU A C 1
ATOM 598 O O . GLU A 1 87 ? 18.485 5.510 -12.851 1.00 95.31 87 GLU A O 1
ATOM 603 N N . LEU A 1 88 ? 17.240 4.721 -11.162 1.00 96.25 88 LEU A N 1
ATOM 604 C CA . LEU A 1 88 ? 18.276 3.805 -10.683 1.00 96.25 88 LEU A CA 1
ATOM 605 C C . LEU A 1 88 ? 18.476 2.612 -11.620 1.00 96.25 88 LEU A C 1
ATOM 607 O O . LEU A 1 88 ? 19.616 2.297 -11.949 1.00 96.25 88 LEU A O 1
ATOM 611 N N . VAL A 1 89 ? 17.398 1.997 -12.111 1.00 95.31 89 VAL A N 1
ATOM 612 C CA . VAL A 1 89 ? 17.483 0.849 -13.022 1.00 95.31 89 VAL A CA 1
ATOM 613 C C . VAL A 1 89 ? 18.080 1.251 -14.365 1.00 95.31 89 VAL A C 1
ATOM 615 O O . VAL A 1 89 ? 18.974 0.567 -14.844 1.00 95.31 89 VAL A O 1
ATOM 618 N N . VAL A 1 90 ? 17.652 2.363 -14.970 1.00 91.12 90 VAL A N 1
ATOM 619 C CA . VAL A 1 90 ? 18.199 2.796 -16.270 1.00 91.12 90 VAL A CA 1
ATOM 620 C C . VAL A 1 90 ? 19.704 3.051 -16.185 1.00 91.12 90 VAL A C 1
ATOM 622 O O . VAL A 1 90 ? 20.451 2.672 -17.086 1.00 91.12 90 VAL A O 1
ATOM 625 N N . LYS A 1 91 ? 20.160 3.639 -15.078 1.00 91.62 91 LYS A N 1
ATOM 626 C CA . LYS A 1 91 ? 21.579 3.884 -14.819 1.00 91.62 91 LYS A CA 1
ATOM 627 C C . LYS A 1 91 ? 22.350 2.583 -14.569 1.00 91.62 91 LYS A C 1
ATOM 629 O O . LYS A 1 91 ? 23.347 2.329 -15.245 1.00 91.62 91 LYS A O 1
ATOM 634 N N . ASP A 1 92 ? 21.894 1.757 -13.628 1.00 93.69 92 ASP A N 1
ATOM 635 C CA . ASP A 1 92 ? 22.612 0.546 -13.202 1.00 93.69 92 ASP A CA 1
ATOM 636 C C . ASP A 1 92 ? 22.594 -0.559 -14.281 1.00 93.69 92 ASP A C 1
ATOM 638 O O . ASP A 1 92 ? 23.515 -1.369 -14.341 1.00 93.69 92 ASP A O 1
ATOM 642 N N . PHE A 1 93 ? 21.594 -0.555 -15.172 1.00 91.62 93 PHE A N 1
ATOM 643 C CA . PHE A 1 93 ? 21.415 -1.520 -16.269 1.00 91.62 93 PHE A CA 1
ATOM 644 C C . PHE A 1 93 ? 21.658 -0.913 -17.663 1.00 91.62 93 PHE A C 1
ATOM 646 O O . PHE A 1 93 ? 21.151 -1.397 -18.681 1.00 91.62 93 PHE A O 1
ATOM 653 N N . SER A 1 94 ? 22.453 0.153 -17.735 1.00 87.81 94 SER A N 1
ATOM 654 C CA . SER A 1 94 ? 22.831 0.813 -18.994 1.00 87.81 94 SER A CA 1
ATOM 655 C C . SER A 1 94 ? 23.595 -0.098 -19.965 1.00 87.81 94 SER A C 1
ATOM 657 O O . SER A 1 94 ? 23.520 0.089 -21.182 1.00 87.81 94 SER A O 1
ATOM 659 N N . LEU A 1 95 ? 24.305 -1.096 -19.430 1.00 85.00 95 LEU A N 1
ATOM 660 C CA . LEU A 1 95 ? 25.069 -2.087 -20.190 1.00 85.00 95 LEU A CA 1
ATOM 661 C C . LEU A 1 95 ? 24.390 -3.461 -20.263 1.00 85.00 95 LEU A C 1
ATOM 663 O O . LEU A 1 95 ? 24.977 -4.387 -20.816 1.00 85.00 95 LEU A O 1
ATOM 667 N N . GLU A 1 96 ? 23.186 -3.607 -19.702 1.00 88.69 96 GLU A N 1
ATOM 668 C CA . GLU A 1 96 ? 22.478 -4.886 -19.689 1.00 88.69 96 GLU A CA 1
ATOM 669 C C . GLU A 1 96 ? 21.655 -5.069 -20.977 1.00 88.69 96 GLU A C 1
ATOM 671 O O . GLU A 1 96 ? 20.711 -4.298 -21.217 1.00 88.69 96 GLU A O 1
ATOM 676 N N . PRO A 1 97 ? 21.964 -6.088 -21.804 1.00 82.00 97 PRO A N 1
ATOM 677 C CA . PRO A 1 97 ? 21.207 -6.366 -23.020 1.00 82.00 97 PRO A CA 1
ATOM 678 C C . PRO A 1 97 ? 19.874 -7.076 -22.759 1.00 82.00 97 PRO A C 1
ATOM 680 O O . PRO A 1 97 ? 18.965 -6.978 -23.586 1.00 82.00 97 PRO A O 1
ATOM 683 N N . SER A 1 98 ? 19.741 -7.816 -21.652 1.00 87.00 98 SER A N 1
ATOM 684 C CA . SER A 1 98 ? 18.555 -8.625 -21.376 1.00 87.00 98 SER A CA 1
ATOM 685 C C . SER A 1 98 ? 17.405 -7.792 -20.815 1.00 87.00 98 SER A C 1
ATOM 687 O O . SER A 1 98 ? 17.386 -7.401 -19.649 1.00 87.00 98 SER A O 1
ATOM 689 N N . GLU A 1 99 ? 16.360 -7.606 -21.620 1.00 88.50 99 GLU A N 1
ATOM 690 C CA . GLU A 1 99 ? 15.118 -6.941 -21.204 1.00 88.50 99 GLU A CA 1
ATOM 691 C C . GLU A 1 99 ? 14.456 -7.614 -19.983 1.00 88.50 99 GLU A C 1
ATOM 693 O O . GLU A 1 99 ? 13.832 -6.963 -19.141 1.00 88.50 99 GLU A O 1
ATOM 698 N N . ILE A 1 100 ? 14.598 -8.939 -19.879 1.00 91.19 100 ILE A N 1
ATOM 699 C CA . ILE A 1 100 ? 14.014 -9.740 -18.800 1.00 91.19 100 ILE A CA 1
ATOM 700 C C . ILE A 1 100 ? 14.687 -9.404 -17.468 1.00 91.19 100 ILE A C 1
ATOM 702 O O . ILE A 1 100 ? 13.994 -9.263 -16.458 1.00 91.19 100 ILE A O 1
ATOM 706 N N . GLU A 1 101 ? 16.011 -9.243 -17.461 1.00 92.00 101 GLU A N 1
ATOM 707 C CA . GLU A 1 101 ? 16.765 -8.930 -16.246 1.00 92.00 101 GLU A CA 1
ATOM 708 C C . GLU A 1 101 ? 16.467 -7.515 -15.751 1.00 92.00 101 GLU A C 1
ATOM 710 O O . GLU A 1 101 ? 16.161 -7.338 -14.569 1.00 92.00 101 GLU A O 1
ATOM 715 N N . VAL A 1 102 ? 16.426 -6.538 -16.664 1.00 93.44 102 VAL A N 1
ATOM 716 C CA . VAL A 1 102 ? 16.054 -5.148 -16.352 1.00 93.44 102 VAL A CA 1
ATOM 717 C C . VAL A 1 102 ? 14.656 -5.080 -15.737 1.00 93.44 102 VAL A C 1
ATOM 719 O O . VAL A 1 102 ? 14.466 -4.497 -14.666 1.00 93.44 102 VAL A O 1
ATOM 722 N N . ARG A 1 103 ? 13.668 -5.723 -16.373 1.00 94.25 103 ARG A N 1
ATOM 723 C CA . ARG A 1 103 ? 12.287 -5.757 -15.870 1.00 94.25 103 ARG A CA 1
ATOM 724 C C . ARG A 1 103 ? 12.203 -6.431 -14.503 1.00 94.25 103 ARG A C 1
ATOM 726 O O . ARG A 1 103 ? 11.527 -5.930 -13.604 1.00 94.25 103 ARG A O 1
ATOM 733 N N . HIS A 1 104 ? 12.890 -7.557 -14.326 1.00 96.00 104 HIS A N 1
ATOM 734 C CA . HIS A 1 104 ? 12.883 -8.286 -13.064 1.00 96.00 104 HIS A CA 1
ATOM 735 C C . HIS A 1 104 ? 13.486 -7.456 -11.921 1.00 96.00 104 HIS A C 1
ATOM 737 O O . HIS A 1 104 ? 12.875 -7.363 -10.852 1.00 96.00 104 HIS A O 1
ATOM 743 N N . ALA A 1 105 ? 14.626 -6.801 -12.155 1.00 96.44 105 ALA A N 1
ATOM 744 C CA . ALA A 1 105 ? 15.261 -5.920 -11.180 1.00 96.44 105 ALA A CA 1
ATOM 745 C C . ALA A 1 105 ? 14.363 -4.727 -10.817 1.00 96.44 105 ALA A C 1
ATOM 747 O O . ALA A 1 105 ? 14.144 -4.450 -9.634 1.00 96.44 105 ALA A O 1
ATOM 748 N N . ALA A 1 106 ? 13.758 -4.082 -11.819 1.00 97.44 106 ALA A N 1
ATOM 749 C CA . ALA A 1 106 ? 12.816 -2.990 -11.605 1.00 97.44 106 ALA A CA 1
ATOM 750 C C . ALA A 1 106 ? 11.614 -3.411 -10.759 1.00 97.44 106 ALA A C 1
ATOM 752 O O . ALA A 1 106 ? 11.244 -2.728 -9.806 1.00 97.44 106 ALA A O 1
ATOM 753 N N . HIS A 1 107 ? 11.028 -4.572 -11.050 1.00 97.88 107 HIS A N 1
ATOM 754 C CA . HIS A 1 107 ? 9.907 -5.103 -10.281 1.00 97.88 107 HIS A CA 1
ATOM 755 C C . HIS A 1 107 ? 10.282 -5.384 -8.828 1.00 97.88 107 HIS A C 1
ATOM 757 O O . HIS A 1 107 ? 9.518 -5.058 -7.923 1.00 97.88 107 HIS A O 1
ATOM 763 N N . GLN A 1 108 ? 11.435 -6.001 -8.572 1.00 97.75 108 GLN A N 1
ATOM 764 C CA . GLN A 1 108 ? 11.882 -6.255 -7.201 1.00 97.75 108 GLN A CA 1
ATOM 765 C C . GLN A 1 108 ? 12.097 -4.949 -6.430 1.00 97.75 108 GLN A C 1
ATOM 767 O O . GLN A 1 108 ? 11.624 -4.806 -5.299 1.00 97.75 108 GLN A O 1
ATOM 772 N N . MET A 1 109 ? 12.751 -3.982 -7.070 1.00 98.19 109 MET A N 1
ATOM 773 C CA . MET A 1 109 ? 13.062 -2.696 -6.469 1.00 98.19 109 MET A CA 1
ATOM 774 C C . MET A 1 109 ? 11.805 -1.871 -6.182 1.00 98.19 109 MET A C 1
ATOM 776 O O . MET A 1 109 ? 11.622 -1.423 -5.047 1.00 98.19 109 MET A O 1
ATOM 780 N N . VAL A 1 110 ? 10.913 -1.714 -7.167 1.00 98.25 110 VAL A N 1
ATOM 781 C CA . VAL A 1 110 ? 9.712 -0.887 -7.006 1.00 98.25 110 VAL A CA 1
ATOM 782 C C . VAL A 1 110 ? 8.781 -1.466 -5.943 1.00 98.25 110 VAL A C 1
ATOM 784 O O . VAL A 1 110 ? 8.204 -0.707 -5.168 1.00 98.25 110 VAL A O 1
ATOM 787 N N . ARG A 1 111 ? 8.667 -2.804 -5.837 1.00 97.12 111 ARG A N 1
ATOM 788 C CA . ARG A 1 111 ? 7.843 -3.434 -4.790 1.00 97.12 111 ARG A CA 1
ATOM 789 C C . ARG A 1 111 ? 8.361 -3.088 -3.404 1.00 97.12 111 ARG A C 1
ATOM 791 O O . ARG A 1 111 ? 7.576 -2.668 -2.558 1.00 97.12 111 ARG A O 1
ATOM 798 N N . SER A 1 112 ? 9.665 -3.265 -3.190 1.00 97.38 112 SER A N 1
ATOM 799 C CA . SER A 1 112 ? 10.306 -3.001 -1.901 1.00 97.38 112 SER A CA 1
ATOM 800 C C . SER A 1 112 ? 10.163 -1.528 -1.507 1.00 97.38 112 SER A C 1
ATOM 802 O O . SER A 1 112 ? 9.735 -1.210 -0.395 1.00 97.38 112 SER A O 1
ATOM 804 N N . LEU A 1 113 ? 10.428 -0.622 -2.454 1.00 97.69 113 LEU A N 1
ATOM 805 C CA . LEU A 1 113 ? 10.377 0.814 -2.213 1.00 97.69 113 LEU A CA 1
ATOM 806 C C . LEU A 1 113 ? 8.944 1.310 -1.969 1.00 97.69 113 LEU A C 1
ATOM 808 O O . LEU A 1 113 ? 8.696 1.979 -0.967 1.00 97.69 113 LEU A O 1
ATOM 812 N N . ALA A 1 114 ? 7.985 0.939 -2.824 1.00 97.31 114 ALA A N 1
ATOM 813 C CA . ALA A 1 114 ? 6.588 1.349 -2.679 1.00 97.31 114 ALA A CA 1
ATOM 814 C C . ALA A 1 114 ? 5.958 0.812 -1.383 1.00 97.31 114 ALA A C 1
ATOM 816 O O . ALA A 1 114 ? 5.285 1.567 -0.682 1.00 97.31 114 ALA A O 1
ATOM 817 N N . SER A 1 115 ? 6.210 -0.458 -1.037 1.00 96.19 115 SER A N 1
ATOM 818 C CA . SER A 1 115 ? 5.695 -1.079 0.194 1.00 96.19 115 SER A CA 1
ATOM 819 C C . SER A 1 115 ? 6.240 -0.380 1.439 1.00 96.19 115 SER A C 1
ATOM 821 O O . SER A 1 115 ? 5.473 -0.012 2.324 1.00 96.19 115 SER A O 1
ATOM 823 N N . SER A 1 116 ? 7.554 -0.135 1.493 1.00 97.25 116 SER A N 1
ATOM 824 C CA . SER A 1 116 ? 8.192 0.523 2.639 1.00 97.25 116 SER A CA 1
ATOM 825 C C . SER A 1 116 ? 7.704 1.966 2.818 1.00 97.25 116 SER A C 1
ATOM 827 O O . SER A 1 116 ? 7.320 2.368 3.920 1.00 97.25 116 SER A O 1
ATOM 829 N N . LEU A 1 117 ? 7.633 2.736 1.723 1.00 97.25 117 LEU A N 1
ATOM 830 C CA . LEU A 1 117 ? 7.126 4.109 1.755 1.00 97.25 117 LEU A CA 1
ATOM 831 C C . LEU A 1 117 ? 5.658 4.165 2.185 1.00 97.25 117 LEU A C 1
ATOM 833 O O . LEU A 1 117 ? 5.292 5.042 2.967 1.00 97.25 117 LEU A O 1
ATOM 837 N N . ALA A 1 118 ? 4.820 3.250 1.694 1.00 95.88 118 ALA A N 1
ATOM 838 C CA . ALA A 1 118 ? 3.410 3.192 2.061 1.00 95.88 118 ALA A CA 1
ATOM 839 C C . ALA A 1 118 ? 3.231 2.855 3.549 1.00 95.88 118 ALA A C 1
ATOM 841 O O . ALA A 1 118 ? 2.548 3.605 4.246 1.00 95.88 118 ALA A O 1
ATOM 842 N N . LEU A 1 119 ? 3.901 1.808 4.051 1.00 95.12 119 LEU A N 1
ATOM 843 C CA . LEU A 1 119 ? 3.814 1.356 5.446 1.00 95.12 119 LEU A CA 1
ATOM 844 C C . LEU A 1 119 ? 4.163 2.469 6.439 1.00 95.12 119 LEU A C 1
ATOM 846 O O . LEU A 1 119 ? 3.405 2.755 7.369 1.00 95.12 119 LEU A O 1
ATOM 850 N N . VAL A 1 120 ? 5.318 3.109 6.242 1.00 96.19 120 VAL A N 1
ATOM 851 C CA . VAL A 1 120 ? 5.806 4.151 7.157 1.00 96.19 120 VAL A CA 1
ATOM 852 C C . VAL A 1 120 ? 4.901 5.383 7.109 1.00 96.19 120 VAL A C 1
ATOM 854 O O . VAL A 1 120 ? 4.673 6.019 8.137 1.00 96.19 120 VAL A O 1
ATOM 857 N N . THR A 1 121 ? 4.336 5.692 5.941 1.00 96.19 121 THR A N 1
ATOM 858 C CA . THR A 1 121 ? 3.461 6.857 5.767 1.00 96.19 121 THR A CA 1
ATOM 859 C C . THR A 1 121 ? 2.061 6.619 6.331 1.00 96.19 121 THR A C 1
ATOM 861 O O . THR A 1 121 ? 1.498 7.529 6.932 1.00 96.19 121 THR A O 1
ATOM 864 N N . CYS A 1 122 ? 1.474 5.427 6.160 1.00 94.44 122 CYS A N 1
ATOM 865 C CA . CYS A 1 122 ? 0.083 5.183 6.550 1.00 94.44 122 CYS A CA 1
ATOM 866 C C . CYS A 1 122 ? -0.099 4.845 8.029 1.00 94.44 122 CYS A C 1
ATOM 868 O O . CYS A 1 122 ? -1.182 5.084 8.554 1.00 94.44 122 CYS A O 1
ATOM 870 N N . ARG A 1 123 ? 0.918 4.304 8.714 1.00 94.31 123 ARG A N 1
ATOM 871 C CA . ARG A 1 123 ? 0.768 3.750 10.073 1.00 94.31 123 ARG A CA 1
ATOM 872 C C . ARG A 1 123 ? 0.201 4.758 11.075 1.00 94.31 123 ARG A C 1
ATOM 874 O O . ARG A 1 123 ? -0.815 4.493 11.715 1.00 94.31 123 ARG A O 1
ATOM 881 N N . GLU A 1 124 ? 0.834 5.919 11.193 1.00 94.12 124 GLU A N 1
ATOM 882 C CA . GLU A 1 124 ? 0.425 6.953 12.146 1.00 94.12 124 GLU A CA 1
ATOM 883 C C . GLU A 1 124 ? -0.931 7.607 11.803 1.00 94.12 124 GLU A C 1
ATOM 885 O O . GLU A 1 124 ? -1.803 7.645 12.679 1.00 94.12 124 GLU A O 1
ATOM 890 N N . PRO A 1 125 ? -1.189 8.067 10.558 1.00 94.00 125 PRO A N 1
ATOM 891 C CA . PRO A 1 125 ? -2.486 8.653 10.219 1.00 94.00 125 PRO A CA 1
ATOM 892 C C . PRO A 1 125 ? -3.632 7.638 10.296 1.00 94.00 125 PRO A C 1
ATOM 894 O O . PRO A 1 125 ? -4.728 7.989 10.736 1.00 94.00 125 PRO A O 1
ATOM 897 N N . LEU A 1 126 ? -3.391 6.372 9.941 1.00 94.69 126 LEU A N 1
ATOM 898 C CA . LEU A 1 126 ? -4.397 5.319 10.050 1.00 94.69 126 LEU A CA 1
ATOM 899 C C . LEU A 1 126 ? -4.771 5.067 11.516 1.00 94.69 126 LEU A C 1
ATOM 901 O O . LEU A 1 126 ? -5.957 4.990 11.834 1.00 94.69 126 LEU A O 1
ATOM 905 N N . ARG A 1 127 ? -3.789 5.031 12.427 1.00 94.12 127 ARG A N 1
ATOM 906 C CA . ARG A 1 127 ? -4.027 4.873 13.872 1.00 94.12 127 ARG A CA 1
ATOM 907 C C . ARG A 1 127 ? -4.918 5.985 14.420 1.00 94.12 127 ARG A C 1
ATOM 909 O O . ARG A 1 127 ? -5.875 5.706 15.142 1.00 94.12 127 ARG A O 1
ATOM 916 N N . GLY A 1 128 ? -4.626 7.234 14.054 1.00 93.38 128 GLY A N 1
ATOM 917 C CA . GLY A 1 128 ? -5.436 8.390 14.444 1.00 93.38 128 GLY A CA 1
ATOM 918 C C . GLY A 1 128 ? -6.861 8.331 13.885 1.00 93.38 128 GLY A C 1
ATOM 919 O O . GLY A 1 128 ? -7.823 8.570 14.616 1.00 93.38 128 GLY A O 1
ATOM 920 N N . SER A 1 129 ? -7.005 7.959 12.611 1.00 94.56 129 SER A N 1
ATOM 921 C CA . SER A 1 129 ? -8.307 7.878 11.942 1.00 94.56 129 SER A CA 1
ATOM 922 C C . SER A 1 129 ? -9.197 6.771 12.525 1.00 94.56 129 SER A C 1
ATOM 924 O O . SER A 1 129 ? -10.352 7.030 12.870 1.00 94.56 129 SER A O 1
ATOM 926 N N . VAL A 1 130 ? -8.656 5.567 12.755 1.00 94.25 130 VAL A N 1
ATOM 927 C CA . VAL A 1 130 ? -9.400 4.452 13.375 1.00 94.25 130 VAL A CA 1
ATOM 928 C C . VAL A 1 130 ? -9.908 4.834 14.765 1.00 94.25 130 VAL A C 1
ATOM 930 O O . VAL A 1 130 ? -11.091 4.648 15.054 1.00 94.25 130 VAL A O 1
ATOM 933 N N . ALA A 1 131 ? -9.053 5.421 15.608 1.00 92.62 131 ALA A N 1
ATOM 934 C CA . ALA A 1 131 ? -9.437 5.841 16.955 1.00 92.62 131 ALA A CA 1
ATOM 935 C C . ALA A 1 131 ? -10.533 6.924 16.940 1.00 92.62 131 ALA A C 1
ATOM 937 O O . ALA A 1 131 ? -11.444 6.899 17.772 1.00 92.62 131 ALA A O 1
ATOM 938 N N . SER A 1 132 ? -10.471 7.856 15.983 1.00 93.75 132 SER A N 1
ATOM 939 C CA . SER A 1 132 ? -11.489 8.894 15.787 1.00 93.75 132 SER A CA 1
ATOM 940 C C . SER A 1 132 ? -12.842 8.294 15.384 1.00 93.75 132 SER A C 1
ATOM 942 O O . SER A 1 132 ? -13.858 8.545 16.040 1.00 93.75 132 SER A O 1
ATOM 944 N N . HIS A 1 133 ? -12.853 7.425 14.366 1.00 94.12 133 HIS A N 1
ATOM 945 C CA . HIS A 1 133 ? -14.069 6.763 13.883 1.00 94.12 133 HIS A CA 1
ATOM 946 C C . HIS A 1 133 ? -14.688 5.849 14.943 1.00 94.12 133 HIS A C 1
ATOM 948 O O . HIS A 1 133 ? -15.901 5.885 15.153 1.00 94.12 133 HIS A O 1
ATOM 954 N N . LEU A 1 134 ? -13.872 5.072 15.659 1.00 92.06 134 LEU A N 1
ATOM 955 C CA . LEU A 1 134 ? -14.341 4.245 16.769 1.00 92.06 134 LEU A CA 1
ATOM 956 C C . LEU A 1 134 ? -14.973 5.092 17.876 1.00 92.06 134 LEU A C 1
ATOM 958 O O . LEU A 1 134 ? -16.064 4.764 18.337 1.00 92.06 134 LEU A O 1
ATOM 962 N N . ARG A 1 135 ? -14.337 6.199 18.281 1.00 91.69 135 ARG A N 1
ATOM 963 C CA . ARG A 1 135 ? -14.894 7.092 19.307 1.00 91.69 135 ARG A CA 1
ATOM 964 C C . ARG A 1 135 ? -16.253 7.652 18.882 1.00 91.69 135 ARG A C 1
ATOM 966 O O . ARG A 1 135 ? -17.179 7.657 19.688 1.00 91.69 135 ARG A O 1
ATOM 973 N N . ALA A 1 136 ? -16.385 8.082 17.628 1.00 92.00 136 ALA A N 1
ATOM 974 C CA . ALA A 1 136 ? -17.643 8.598 17.091 1.00 92.00 136 ALA A CA 1
ATOM 975 C C . ALA A 1 136 ? -18.757 7.535 17.049 1.00 92.00 136 ALA A C 1
ATOM 977 O O . ALA A 1 136 ? -19.922 7.844 17.283 1.00 92.00 136 ALA A O 1
ATOM 978 N N . LEU A 1 137 ? -18.417 6.273 16.772 1.00 90.12 137 LEU A N 1
ATOM 979 C CA . LEU A 1 137 ? -19.383 5.172 16.779 1.00 90.12 137 LEU A CA 1
ATOM 980 C C . LEU A 1 137 ? -19.785 4.759 18.204 1.00 90.12 137 LEU A C 1
ATOM 982 O O . LEU A 1 137 ? -20.957 4.482 18.457 1.00 90.12 137 LEU A O 1
ATOM 986 N N . LEU A 1 138 ? -18.834 4.743 19.141 1.00 85.94 138 LEU A N 1
ATOM 987 C CA . LEU A 1 138 ? -19.079 4.368 20.535 1.00 85.94 138 LEU A CA 1
ATOM 988 C C . LEU A 1 138 ? -19.772 5.469 21.348 1.00 85.94 138 LEU A C 1
ATOM 990 O O . LEU A 1 138 ? -20.439 5.160 22.330 1.00 85.94 138 LEU A O 1
ATOM 994 N N . SER A 1 139 ? -19.677 6.741 20.949 1.00 85.19 139 SER A N 1
ATOM 995 C CA . SER A 1 139 ? -20.462 7.812 21.579 1.00 85.19 139 SER A CA 1
ATOM 996 C C . SER A 1 139 ? -21.957 7.696 21.262 1.00 85.19 139 SER A C 1
ATOM 998 O O . SER A 1 139 ? -22.789 8.008 22.112 1.00 85.19 139 SER A O 1
ATOM 1000 N N . ALA A 1 140 ? -22.306 7.188 20.076 1.00 83.44 140 ALA A N 1
ATOM 1001 C CA . ALA A 1 140 ? -23.688 6.907 19.691 1.00 83.44 140 ALA A CA 1
ATOM 1002 C C . ALA A 1 140 ? -24.266 5.666 20.401 1.00 83.44 140 ALA A C 1
ATOM 1004 O O . ALA A 1 140 ? -25.479 5.570 20.584 1.00 83.44 140 ALA A O 1
ATOM 1005 N N . GLN A 1 141 ? -23.410 4.724 20.813 1.00 78.38 141 GLN A N 1
ATOM 1006 C CA . GLN A 1 141 ? -23.779 3.521 21.568 1.00 78.38 141 GLN A CA 1
ATOM 1007 C C . GLN A 1 141 ? -22.790 3.274 22.718 1.00 78.38 141 GLN A C 1
ATOM 1009 O O . GLN A 1 141 ? -21.844 2.495 22.565 1.00 78.38 141 GLN A O 1
ATOM 1014 N N . PRO A 1 142 ? -23.005 3.921 23.879 1.00 78.06 142 PRO A N 1
ATOM 1015 C CA . PRO A 1 142 ? -22.093 3.826 25.011 1.00 78.06 142 PRO A CA 1
ATOM 1016 C C . PRO A 1 142 ? -22.025 2.406 25.581 1.00 78.06 142 PRO A C 1
ATOM 1018 O O . PRO A 1 142 ? -23.050 1.776 25.833 1.00 78.06 142 PRO A O 1
ATOM 1021 N N . LEU A 1 143 ? -20.813 1.934 25.881 1.00 79.50 143 LEU A N 1
ATOM 1022 C CA . LEU A 1 143 ? -20.576 0.640 26.542 1.00 79.50 143 LEU A CA 1
ATOM 1023 C C . LEU A 1 143 ? -20.814 0.668 2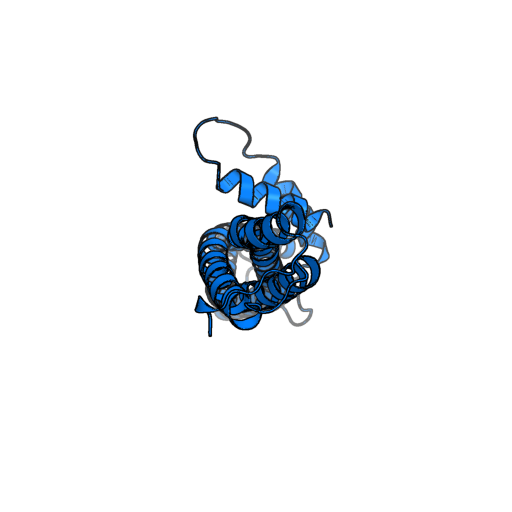8.065 1.00 79.50 143 LEU A C 1
ATOM 1025 O O . LEU A 1 143 ? -20.613 -0.344 28.731 1.00 79.50 143 LEU A O 1
ATOM 1029 N N . GLY A 1 144 ? -21.174 1.823 28.635 1.00 81.38 144 GLY A N 1
ATOM 1030 C CA . GLY A 1 144 ? -21.250 2.008 30.090 1.00 81.38 144 GLY A CA 1
ATOM 1031 C C . GLY A 1 144 ? -19.884 1.998 30.792 1.00 81.38 144 GLY A C 1
ATOM 1032 O O . GLY A 1 144 ? -19.815 1.769 31.995 1.00 81.38 144 GLY A O 1
ATOM 1033 N N . LEU A 1 145 ? -18.798 2.222 30.045 1.00 83.31 145 LEU A N 1
ATOM 1034 C CA . LEU A 1 145 ? -17.437 2.340 30.574 1.00 83.31 145 LEU A CA 1
ATOM 1035 C C . LEU A 1 145 ? -17.142 3.783 31.003 1.00 83.31 145 LEU A C 1
ATOM 1037 O O . LEU A 1 145 ? -17.649 4.730 30.399 1.00 83.31 145 LEU A O 1
ATOM 1041 N N . GLY A 1 146 ? -16.285 3.953 32.014 1.00 84.81 146 GLY A N 1
ATOM 1042 C CA . GLY A 1 146 ? -15.743 5.270 32.361 1.00 84.81 146 GLY A CA 1
ATOM 1043 C C . GLY A 1 146 ? -14.866 5.833 31.235 1.00 84.81 146 GLY A C 1
ATOM 1044 O O . GLY A 1 146 ? -14.319 5.072 30.438 1.00 84.81 146 GLY A O 1
ATOM 1045 N N . ALA A 1 147 ? -14.701 7.159 31.177 1.00 85.62 147 ALA A N 1
ATOM 1046 C CA . ALA A 1 147 ? -13.965 7.830 30.096 1.00 85.62 147 ALA A CA 1
ATOM 1047 C C . ALA A 1 147 ? -12.530 7.289 29.919 1.00 85.62 147 ALA A C 1
ATOM 1049 O O . ALA A 1 147 ? -12.156 6.898 28.820 1.00 85.62 147 ALA A O 1
ATOM 1050 N N . GLU A 1 148 ? -11.771 7.160 31.010 1.00 86.69 148 GLU A N 1
ATOM 1051 C CA . GLU A 1 148 ? -10.407 6.597 31.011 1.00 86.69 148 GLU A CA 1
ATOM 1052 C C . GLU A 1 148 ? -10.356 5.155 30.473 1.00 86.69 148 GLU A C 1
ATOM 1054 O O . GLU A 1 148 ? -9.485 4.792 29.684 1.00 86.69 148 GLU A O 1
ATOM 1059 N N . GLN A 1 149 ? -11.325 4.321 30.864 1.00 86.12 149 GLN A N 1
ATOM 1060 C CA . GLN A 1 149 ? -11.405 2.931 30.408 1.00 86.12 149 GLN A CA 1
ATOM 1061 C C . GLN A 1 149 ? -11.768 2.845 28.925 1.00 86.12 149 GLN A C 1
ATOM 1063 O O . GLN A 1 149 ? -11.240 1.990 28.215 1.00 86.12 149 GLN A O 1
ATOM 1068 N N . LEU A 1 150 ? -12.651 3.726 28.448 1.00 86.44 150 LEU A N 1
ATOM 1069 C CA . LEU A 1 150 ? -13.025 3.797 27.041 1.00 86.44 150 LEU A CA 1
ATOM 1070 C C . LEU A 1 150 ? -11.822 4.176 26.170 1.00 86.44 150 LEU A C 1
ATOM 1072 O O . LEU A 1 150 ? -11.599 3.531 25.149 1.00 86.44 150 LEU A O 1
ATOM 1076 N N . GLU A 1 151 ? -11.016 5.154 26.588 1.00 87.38 151 GLU A N 1
ATOM 1077 C CA . GLU A 1 151 ? -9.782 5.528 25.881 1.00 87.38 151 GLU A CA 1
ATOM 1078 C C . GLU A 1 151 ? -8.776 4.378 25.810 1.00 87.38 151 GLU A C 1
ATOM 1080 O O . GLU A 1 151 ? -8.229 4.099 24.741 1.00 87.38 151 GLU A O 1
ATOM 1085 N N . GLY A 1 152 ? -8.585 3.653 26.917 1.00 88.19 152 GLY A N 1
ATOM 1086 C CA . GLY A 1 152 ? -7.734 2.462 26.941 1.00 88.19 152 GLY A CA 1
ATOM 1087 C C . GLY A 1 152 ? -8.206 1.380 25.964 1.00 88.19 152 GLY A C 1
ATOM 1088 O O . GLY A 1 152 ? -7.401 0.805 25.231 1.00 88.19 152 GLY A O 1
ATOM 1089 N N . VAL A 1 153 ? -9.521 1.143 25.893 1.00 87.75 153 VAL A N 1
ATOM 1090 C CA . VAL A 1 153 ? -10.125 0.186 24.952 1.00 87.75 153 VAL A CA 1
ATOM 1091 C C . VAL A 1 153 ? -9.958 0.642 23.503 1.00 87.75 153 VAL A C 1
ATOM 1093 O O . VAL A 1 153 ? -9.557 -0.154 22.658 1.00 87.75 153 VAL A O 1
ATOM 1096 N N . LEU A 1 154 ? -10.233 1.913 23.202 1.00 88.94 154 LEU A N 1
ATOM 1097 C CA . LEU A 1 154 ? -10.071 2.485 21.863 1.00 88.94 154 LEU A CA 1
ATOM 1098 C C . LEU A 1 154 ? -8.627 2.368 21.370 1.00 88.94 154 LEU A C 1
ATOM 1100 O O . LEU A 1 154 ? -8.398 1.974 20.223 1.00 88.94 154 LEU A O 1
ATOM 1104 N N . GLY A 1 155 ? -7.664 2.682 22.240 1.00 88.94 155 GLY A N 1
ATOM 1105 C CA . GLY A 1 155 ? -6.239 2.565 21.948 1.00 88.94 155 GLY A CA 1
ATOM 1106 C C . GL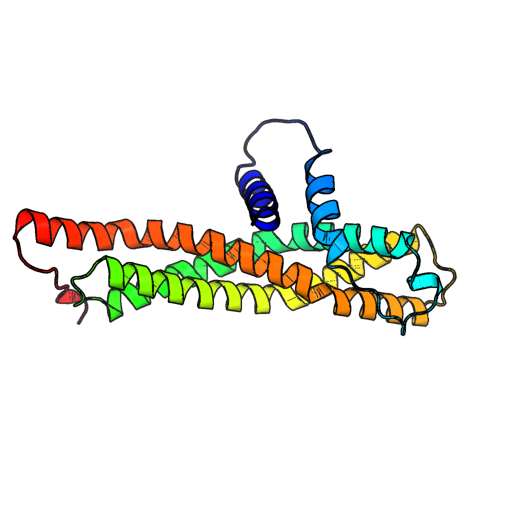Y A 1 155 ? -5.834 1.131 21.621 1.00 88.94 155 GLY A C 1
ATOM 1107 O O . GLY A 1 155 ? -5.201 0.901 20.592 1.00 88.94 155 GLY A O 1
ATOM 1108 N N . ALA A 1 156 ? -6.256 0.168 22.443 1.00 89.81 156 ALA A N 1
ATOM 1109 C CA . ALA A 1 156 ? -5.963 -1.246 22.229 1.00 89.81 156 ALA A CA 1
ATOM 1110 C C . ALA A 1 156 ? -6.601 -1.792 20.942 1.00 89.81 156 ALA A C 1
ATOM 1112 O O . ALA A 1 156 ? -5.905 -2.361 20.110 1.00 89.81 156 ALA A O 1
ATOM 1113 N N . LEU A 1 157 ? -7.898 -1.542 20.717 1.00 88.62 157 LEU A N 1
ATOM 1114 C CA . LEU A 1 157 ? -8.592 -1.994 19.503 1.00 88.62 157 LEU A CA 1
ATOM 1115 C C . LEU A 1 157 ? -7.958 -1.420 18.231 1.00 88.62 157 LEU A C 1
ATOM 1117 O O . LEU A 1 157 ? -7.832 -2.127 17.232 1.00 88.62 157 LEU A O 1
ATOM 1121 N N . SER A 1 158 ? -7.551 -0.148 18.272 1.00 89.81 158 SER A N 1
ATOM 1122 C CA . SER A 1 158 ? -6.877 0.498 17.145 1.00 89.81 158 SER A CA 1
ATOM 1123 C C . SER A 1 158 ? -5.492 -0.101 16.907 1.00 89.81 158 SER A C 1
ATOM 1125 O O . SER A 1 158 ? -5.144 -0.361 15.761 1.00 89.81 158 SER A O 1
ATOM 1127 N N . ALA A 1 159 ? -4.711 -0.334 17.967 1.00 89.88 159 ALA A N 1
ATOM 1128 C CA . ALA A 1 159 ? -3.362 -0.887 17.869 1.00 89.88 159 ALA A CA 1
ATOM 1129 C C . ALA A 1 159 ? -3.361 -2.334 17.350 1.00 89.88 159 ALA A C 1
ATOM 1131 O O . ALA A 1 159 ? -2.617 -2.636 16.419 1.00 89.88 159 ALA A O 1
ATOM 1132 N N . ASP A 1 160 ? -4.240 -3.184 17.886 1.00 89.00 160 ASP A N 1
ATOM 1133 C CA . ASP A 1 160 ? -4.319 -4.616 17.560 1.00 89.00 160 ASP A CA 1
ATOM 1134 C C . ASP A 1 160 ? -4.707 -4.876 16.096 1.00 89.00 160 ASP A C 1
ATOM 1136 O O . ASP A 1 160 ? -4.378 -5.917 15.532 1.00 89.00 160 ASP A O 1
ATOM 1140 N N . ASN A 1 161 ? -5.410 -3.929 15.467 1.00 89.31 161 ASN A N 1
ATOM 1141 C CA . ASN A 1 161 ? -5.982 -4.100 14.130 1.00 89.31 161 ASN A CA 1
ATOM 1142 C C . ASN A 1 161 ? -5.360 -3.179 13.071 1.00 89.31 161 ASN A C 1
ATOM 1144 O O . ASN A 1 161 ? -5.749 -3.226 11.902 1.00 89.31 161 ASN A O 1
ATOM 1148 N N . LEU A 1 162 ? -4.382 -2.354 13.457 1.00 91.44 162 LEU A N 1
ATOM 1149 C CA . LEU A 1 162 ? -3.737 -1.397 12.560 1.00 91.44 162 LEU A CA 1
ATOM 1150 C C . LEU A 1 162 ? -3.011 -2.089 11.403 1.00 91.44 162 LEU A C 1
ATOM 1152 O O . LEU A 1 162 ? -3.054 -1.618 10.267 1.00 91.44 162 LEU A O 1
ATOM 1156 N N . GLU A 1 163 ? -2.368 -3.222 11.690 1.00 90.88 163 GLU A N 1
ATOM 1157 C CA . GLU A 1 163 ? -1.566 -3.970 10.718 1.00 90.88 163 GLU A CA 1
ATOM 1158 C C . GLU A 1 163 ? -2.394 -4.453 9.525 1.00 90.88 163 GLU A C 1
ATOM 1160 O O . GLU A 1 163 ? -1.892 -4.475 8.405 1.00 90.88 163 GLU A O 1
ATOM 1165 N N . ILE A 1 164 ? -3.683 -4.747 9.732 1.00 89.25 164 ILE A N 1
ATOM 1166 C CA . ILE A 1 164 ? -4.601 -5.157 8.662 1.00 89.25 164 ILE A CA 1
ATOM 1167 C C . ILE A 1 164 ? -4.754 -4.026 7.640 1.00 89.25 164 ILE A C 1
ATOM 1169 O O . ILE A 1 164 ? -4.654 -4.251 6.434 1.00 89.25 164 ILE A O 1
ATOM 1173 N N . GLY A 1 165 ? -4.981 -2.798 8.115 1.00 90.06 165 GLY A N 1
ATOM 1174 C CA . GLY A 1 165 ? -5.128 -1.640 7.239 1.00 90.06 165 GLY A CA 1
ATOM 1175 C C . GLY A 1 165 ? -3.810 -1.228 6.582 1.00 90.06 165 GLY A C 1
ATOM 1176 O O . GLY A 1 165 ? -3.812 -0.914 5.393 1.00 90.06 165 GLY A O 1
ATOM 1177 N N . CYS A 1 166 ? -2.683 -1.304 7.299 1.00 92.88 166 CYS A N 1
ATOM 1178 C CA . CYS A 1 166 ? -1.361 -1.060 6.712 1.00 92.88 166 CYS A CA 1
ATOM 1179 C C . CYS A 1 166 ? -1.053 -2.051 5.584 1.00 92.88 166 CYS A C 1
ATOM 1181 O O . CYS A 1 166 ? -0.763 -1.623 4.471 1.00 92.88 166 CYS A O 1
ATOM 1183 N N . ALA A 1 167 ? -1.232 -3.355 5.822 1.00 91.00 167 ALA A N 1
ATOM 1184 C CA . ALA A 1 167 ? -0.986 -4.389 4.819 1.00 91.00 167 ALA A CA 1
ATOM 1185 C C . ALA A 1 167 ? -1.846 -4.203 3.555 1.00 91.00 167 ALA A C 1
ATOM 1187 O O . ALA A 1 167 ? -1.404 -4.476 2.438 1.00 91.00 167 ALA A O 1
ATOM 1188 N N . LEU A 1 168 ? -3.080 -3.713 3.713 1.00 90.31 168 LEU A N 1
ATOM 1189 C CA . LEU A 1 168 ? -3.960 -3.386 2.592 1.00 90.31 168 LEU A CA 1
ATOM 1190 C C . LEU A 1 168 ? -3.459 -2.200 1.766 1.00 90.31 168 LEU A C 1
ATOM 1192 O O . LEU A 1 168 ? -3.457 -2.274 0.535 1.00 90.31 168 LEU A O 1
ATOM 1196 N N . ILE A 1 169 ? -3.041 -1.120 2.428 1.00 92.56 169 ILE A N 1
ATOM 1197 C CA . ILE A 1 169 ? -2.526 0.085 1.766 1.00 92.56 169 ILE A CA 1
ATOM 1198 C C . ILE A 1 169 ? -1.190 -0.214 1.082 1.00 92.56 169 ILE A C 1
ATOM 1200 O O . ILE A 1 169 ? -1.011 0.145 -0.081 1.00 92.56 169 ILE A O 1
ATOM 1204 N N . GLU A 1 170 ? -0.287 -0.922 1.762 1.00 93.19 170 GLU A N 1
ATOM 1205 C CA . GLU A 1 170 ? 0.984 -1.393 1.204 1.00 93.19 170 GLU A CA 1
ATOM 1206 C C . GLU A 1 170 ? 0.760 -2.185 -0.070 1.00 93.19 170 GLU A C 1
ATOM 1208 O O . GLU A 1 170 ? 1.319 -1.857 -1.114 1.00 93.19 170 GLU A O 1
ATOM 1213 N N . LYS A 1 171 ? -0.125 -3.182 -0.014 1.00 91.00 171 LYS A N 1
ATOM 1214 C CA . LYS A 1 171 ? -0.414 -4.003 -1.178 1.00 91.00 171 LYS A CA 1
ATOM 1215 C C . LYS A 1 171 ? -0.982 -3.180 -2.336 1.00 91.00 171 LYS A C 1
ATOM 1217 O O . LYS A 1 171 ? -0.563 -3.370 -3.477 1.00 91.00 171 LYS A O 1
ATOM 1222 N N . ALA A 1 172 ? -1.915 -2.269 -2.060 1.00 90.12 172 ALA A N 1
ATOM 1223 C CA . ALA A 1 172 ? -2.476 -1.392 -3.083 1.00 90.12 172 ALA A CA 1
ATOM 1224 C C . ALA A 1 172 ? -1.401 -0.500 -3.731 1.00 90.12 172 ALA A C 1
ATOM 1226 O O . ALA A 1 172 ? -1.409 -0.323 -4.952 1.00 90.12 172 ALA A O 1
ATOM 1227 N N . ALA A 1 173 ? -0.456 0.015 -2.936 1.00 93.94 173 ALA A N 1
ATOM 1228 C CA . ALA A 1 173 ? 0.685 0.776 -3.433 1.00 93.94 173 ALA A CA 1
ATOM 1229 C C . ALA A 1 173 ? 1.601 -0.093 -4.302 1.00 93.94 173 ALA A C 1
ATOM 1231 O O . ALA A 1 173 ? 1.927 0.292 -5.420 1.00 93.94 173 ALA A O 1
ATOM 1232 N N . THR A 1 174 ? 1.957 -1.292 -3.842 1.00 94.75 174 THR A N 1
ATOM 1233 C CA . THR A 1 174 ? 2.807 -2.234 -4.577 1.00 94.75 174 THR A CA 1
ATOM 1234 C C . THR A 1 174 ? 2.199 -2.649 -5.922 1.00 94.75 174 THR A C 1
ATOM 1236 O O . THR A 1 174 ? 2.876 -2.578 -6.947 1.00 94.75 174 THR A O 1
ATOM 1239 N N . ASP A 1 175 ? 0.921 -3.037 -5.951 1.00 94.62 175 ASP A N 1
ATOM 1240 C CA . ASP A 1 175 ? 0.237 -3.487 -7.174 1.00 94.62 175 ASP A CA 1
ATOM 1241 C C . ASP A 1 175 ? 0.056 -2.341 -8.191 1.00 94.62 175 ASP A C 1
ATOM 1243 O O . ASP A 1 175 ? 0.066 -2.557 -9.407 1.00 94.62 175 ASP A O 1
ATOM 1247 N N . ARG A 1 176 ? -0.127 -1.099 -7.722 1.00 94.38 176 ARG A N 1
ATOM 1248 C CA . ARG A 1 176 ? -0.156 0.082 -8.598 1.00 94.38 176 ARG A CA 1
ATOM 1249 C C . ARG A 1 176 ? 1.242 0.435 -9.112 1.00 94.38 176 ARG A C 1
ATOM 1251 O O . ARG A 1 176 ? 1.379 0.661 -10.308 1.00 94.38 176 ARG A O 1
ATOM 1258 N N . ALA A 1 177 ? 2.261 0.409 -8.255 1.00 96.38 177 ALA A N 1
ATOM 1259 C CA . ALA A 1 177 ? 3.635 0.728 -8.637 1.00 96.38 177 ALA A CA 1
ATOM 1260 C C . ALA A 1 177 ? 4.211 -0.239 -9.679 1.00 96.38 177 ALA A C 1
ATOM 1262 O O . ALA A 1 177 ? 4.963 0.182 -10.548 1.00 96.38 177 ALA A O 1
ATOM 1263 N N . LEU A 1 178 ? 3.825 -1.519 -9.636 1.00 96.50 178 LEU A N 1
ATOM 1264 C CA . LEU A 1 178 ? 4.213 -2.492 -10.663 1.00 96.50 178 LEU A CA 1
ATOM 1265 C C . LEU A 1 178 ? 3.707 -2.119 -12.060 1.00 96.50 178 LEU A C 1
ATOM 1267 O O . LEU A 1 178 ? 4.447 -2.234 -13.027 1.00 96.50 178 LEU A O 1
ATOM 1271 N N . ARG A 1 179 ? 2.462 -1.645 -12.162 1.00 95.50 179 ARG A N 1
ATOM 1272 C CA . ARG A 1 179 ? 1.899 -1.199 -13.444 1.00 95.50 179 ARG A CA 1
ATOM 1273 C C . ARG A 1 179 ? 2.587 0.069 -13.936 1.00 95.50 179 ARG A C 1
ATOM 1275 O O . ARG A 1 179 ? 2.945 0.166 -15.101 1.00 95.50 179 ARG A O 1
ATOM 1282 N N . GLU A 1 180 ? 2.814 1.009 -13.026 1.00 95.69 180 GLU A N 1
ATOM 1283 C CA . GLU A 1 180 ? 3.434 2.288 -13.360 1.00 95.69 180 GLU A CA 1
ATOM 1284 C C . GLU A 1 180 ? 4.903 2.135 -13.779 1.00 95.69 180 GLU A C 1
ATOM 1286 O O . GLU A 1 180 ? 5.335 2.799 -14.717 1.00 95.69 180 GLU A O 1
ATOM 1291 N N . ILE A 1 181 ? 5.670 1.227 -13.158 1.00 97.44 181 ILE A N 1
ATOM 1292 C CA . ILE A 1 181 ? 7.057 0.982 -13.580 1.00 97.44 181 ILE A CA 1
ATOM 1293 C C . ILE A 1 181 ? 7.135 0.303 -14.952 1.00 97.44 181 ILE A C 1
ATOM 1295 O O . ILE A 1 181 ? 8.051 0.605 -15.714 1.00 97.44 181 ILE A O 1
ATOM 1299 N N . ASP A 1 182 ? 6.187 -0.581 -15.285 1.00 95.81 182 ASP A N 1
ATOM 1300 C CA . ASP A 1 182 ? 6.128 -1.222 -16.603 1.00 95.81 182 ASP A CA 1
ATOM 1301 C C . ASP A 1 182 ? 5.906 -0.175 -17.703 1.00 95.81 182 ASP A C 1
ATOM 1303 O O . ASP A 1 182 ? 6.613 -0.172 -18.711 1.00 95.81 182 ASP A O 1
ATOM 1307 N N . GLU A 1 183 ? 4.981 0.762 -17.479 1.00 95.62 183 GLU A N 1
ATOM 1308 C CA . GLU A 1 183 ? 4.739 1.893 -18.382 1.00 95.62 183 GLU A CA 1
ATOM 1309 C C . GLU A 1 183 ? 5.954 2.832 -18.461 1.00 95.62 183 GLU A C 1
ATOM 1311 O O . GLU A 1 183 ? 6.344 3.266 -19.546 1.00 95.62 183 GLU A O 1
ATOM 1316 N N . ALA A 1 184 ? 6.596 3.115 -17.326 1.00 94.75 184 ALA A N 1
ATOM 1317 C CA . ALA A 1 184 ? 7.731 4.030 -17.257 1.00 94.75 184 ALA A CA 1
ATOM 1318 C C . ALA A 1 184 ? 9.015 3.469 -17.907 1.00 94.75 184 ALA A C 1
ATOM 1320 O O . ALA A 1 184 ? 9.858 4.247 -18.368 1.00 94.75 184 ALA A O 1
ATOM 1321 N N . LEU A 1 185 ? 9.171 2.140 -17.947 1.00 94.38 185 LEU A N 1
ATOM 1322 C CA . LEU A 1 185 ? 10.302 1.453 -18.581 1.00 94.38 185 LEU A CA 1
ATOM 1323 C C . LEU A 1 185 ? 10.051 1.053 -20.035 1.00 94.38 185 LEU A C 1
ATOM 1325 O O . LEU A 1 185 ? 11.027 0.839 -20.750 1.00 94.38 185 LEU A O 1
ATOM 1329 N N . ALA A 1 186 ? 8.800 0.996 -20.501 1.00 93.19 186 ALA A N 1
ATOM 1330 C CA . ALA A 1 186 ? 8.458 0.663 -21.886 1.00 93.19 186 ALA A CA 1
ATOM 1331 C C . ALA A 1 186 ? 9.378 1.304 -22.954 1.00 93.19 186 ALA A C 1
ATOM 1333 O O . ALA A 1 186 ? 9.951 0.549 -23.740 1.00 93.19 186 ALA A O 1
ATOM 1334 N N . PRO A 1 187 ? 9.637 2.633 -22.961 1.00 90.69 187 PRO A N 1
ATOM 1335 C CA . PRO A 1 187 ? 10.497 3.236 -23.986 1.00 90.69 187 PRO A CA 1
ATOM 1336 C C . PRO A 1 187 ? 11.944 2.724 -23.945 1.00 90.69 187 PRO A C 1
ATOM 1338 O O . PRO A 1 187 ? 12.596 2.598 -24.976 1.00 90.69 187 PRO A O 1
ATOM 1341 N N . GLU A 1 188 ? 12.453 2.415 -22.757 1.00 87.75 188 GLU A N 1
ATOM 1342 C CA . GLU A 1 188 ? 13.826 1.965 -22.532 1.00 87.75 188 GLU A CA 1
ATOM 1343 C C . GLU A 1 188 ? 14.001 0.490 -22.942 1.00 87.75 188 GLU A C 1
ATOM 1345 O O . GLU A 1 188 ? 15.037 0.086 -23.479 1.00 87.75 188 GLU A O 1
ATOM 1350 N N . LEU A 1 189 ? 12.959 -0.323 -22.753 1.00 87.19 189 LEU A N 1
ATOM 1351 C CA . LEU A 1 189 ? 12.914 -1.709 -23.219 1.00 87.19 189 LEU A CA 1
ATOM 1352 C C . LEU A 1 189 ? 12.729 -1.789 -24.746 1.00 87.19 189 LEU A C 1
ATOM 1354 O O . LEU A 1 189 ? 13.403 -2.586 -25.399 1.00 87.19 189 LEU A O 1
ATOM 1358 N N . ASP A 1 190 ? 11.907 -0.913 -25.332 1.00 87.44 190 ASP A N 1
ATOM 1359 C CA . ASP A 1 190 ? 11.697 -0.845 -26.784 1.00 87.44 190 ASP A CA 1
ATOM 1360 C C . ASP A 1 190 ? 12.991 -0.517 -27.538 1.00 87.44 190 ASP A C 1
ATOM 1362 O O . ASP A 1 190 ? 13.289 -1.135 -28.561 1.00 87.44 190 ASP A O 1
ATOM 1366 N N . VAL A 1 191 ? 13.813 0.400 -27.018 1.00 86.06 191 VAL A N 1
ATOM 1367 C CA . VAL A 1 191 ? 15.119 0.724 -27.615 1.00 86.06 191 VAL A CA 1
ATOM 1368 C C . VAL A 1 191 ? 16.045 -0.500 -27.631 1.00 86.06 191 VAL A C 1
ATOM 1370 O O . VAL A 1 191 ? 16.697 -0.761 -28.646 1.00 86.06 191 VAL A O 1
ATOM 1373 N N . ARG A 1 192 ? 16.071 -1.296 -26.550 1.00 83.94 192 ARG A N 1
ATOM 1374 C CA . ARG A 1 192 ? 16.854 -2.547 -26.492 1.00 83.94 192 ARG A CA 1
ATOM 1375 C C . ARG A 1 192 ? 16.378 -3.551 -27.530 1.00 83.94 192 ARG A C 1
ATOM 1377 O O . ARG A 1 192 ? 17.189 -4.128 -28.258 1.00 83.94 192 ARG A O 1
ATOM 1384 N N . ARG A 1 193 ? 15.061 -3.727 -27.620 1.00 82.06 193 ARG A N 1
ATOM 1385 C CA . ARG A 1 193 ? 14.429 -4.646 -28.561 1.00 82.06 193 ARG A CA 1
ATOM 1386 C C . ARG A 1 193 ? 14.715 -4.257 -30.012 1.00 82.06 193 ARG A C 1
ATOM 1388 O O . ARG A 1 193 ? 15.154 -5.101 -30.788 1.00 82.06 193 ARG A O 1
ATOM 1395 N N . LEU A 1 194 ? 14.542 -2.983 -30.361 1.00 83.94 194 LEU A N 1
ATOM 1396 C CA . LEU A 1 194 ? 14.815 -2.473 -31.706 1.00 83.94 194 LEU A CA 1
ATOM 1397 C C . LEU A 1 194 ? 16.296 -2.590 -32.080 1.00 83.94 194 LEU A C 1
ATOM 1399 O O . LEU A 1 194 ? 16.599 -2.952 -33.215 1.00 83.94 194 LEU A O 1
ATOM 1403 N N . SER A 1 195 ? 17.219 -2.342 -31.143 1.00 81.19 195 SER A N 1
ATOM 1404 C CA . SER A 1 195 ? 18.656 -2.548 -31.375 1.00 81.19 195 SER A CA 1
ATOM 1405 C C . SER A 1 195 ? 18.940 -3.991 -31.788 1.00 81.19 195 SER A C 1
ATOM 1407 O O . SER A 1 195 ? 19.586 -4.226 -32.812 1.00 81.19 195 SER A O 1
ATOM 1409 N N . LEU A 1 196 ? 18.400 -4.959 -31.044 1.00 78.62 196 LEU A N 1
ATOM 1410 C CA . LEU A 1 196 ? 18.591 -6.375 -31.337 1.00 78.62 196 LEU A CA 1
ATOM 1411 C C . LEU A 1 196 ? 17.946 -6.778 -32.674 1.00 78.62 196 LEU A C 1
ATOM 1413 O O . LEU A 1 196 ? 18.582 -7.461 -33.473 1.00 78.62 196 LEU A O 1
ATOM 1417 N N . GLU A 1 197 ? 16.716 -6.330 -32.943 1.00 80.12 197 GLU A N 1
ATOM 1418 C CA . GLU A 1 197 ? 15.968 -6.663 -34.164 1.00 80.12 197 GLU A CA 1
ATOM 1419 C C . GLU A 1 197 ? 16.580 -6.047 -35.435 1.00 80.12 197 GLU A C 1
ATOM 1421 O O . GLU A 1 197 ? 16.613 -6.698 -36.478 1.00 80.12 197 GLU A O 1
ATOM 1426 N N . GLN A 1 198 ? 17.066 -4.802 -35.371 1.00 79.69 198 GLN A N 1
ATOM 1427 C CA . GLN A 1 198 ? 17.547 -4.067 -36.548 1.00 79.69 198 GLN A CA 1
ATOM 1428 C C . GLN A 1 198 ? 19.037 -4.263 -36.822 1.00 79.69 198 GLN A C 1
ATOM 1430 O O . GLN A 1 198 ? 19.449 -4.287 -37.981 1.00 79.69 198 GLN A O 1
ATOM 1435 N N . THR A 1 199 ? 19.857 -4.375 -35.775 1.00 76.06 199 THR A N 1
ATOM 1436 C CA . THR A 1 199 ? 21.322 -4.433 -35.921 1.00 76.06 199 THR A CA 1
ATOM 1437 C C . THR A 1 199 ? 21.906 -5.804 -35.597 1.00 76.06 199 THR A C 1
ATOM 1439 O O . THR A 1 199 ? 23.060 -6.068 -35.934 1.00 76.06 199 THR A O 1
ATOM 1442 N N . GLY A 1 200 ? 21.138 -6.685 -34.942 1.00 74.19 200 GLY A N 1
ATOM 1443 C CA . GLY A 1 200 ? 21.641 -7.953 -34.412 1.00 74.19 200 GLY A CA 1
ATOM 1444 C C . GLY A 1 200 ? 22.658 -7.783 -33.278 1.00 74.19 200 GLY A C 1
ATOM 1445 O O . GLY A 1 200 ? 23.273 -8.767 -32.871 1.00 74.19 200 GLY A O 1
ATOM 1446 N N . GLN A 1 201 ? 22.864 -6.555 -32.788 1.00 74.38 201 GLN A N 1
ATOM 1447 C CA . GLN A 1 201 ? 23.816 -6.231 -31.731 1.00 74.38 201 GLN A CA 1
ATOM 1448 C C . GLN A 1 201 ? 23.086 -5.930 -30.412 1.00 74.38 201 GLN A C 1
ATOM 1450 O O . GLN A 1 201 ? 22.035 -5.274 -30.424 1.00 74.38 201 GLN A O 1
ATOM 1455 N N . PRO A 1 202 ? 23.638 -6.379 -29.270 1.00 76.19 202 PRO A N 1
ATOM 1456 C CA . PRO A 1 202 ? 23.127 -6.014 -27.956 1.00 76.19 202 PRO A CA 1
ATOM 1457 C C . PRO A 1 202 ? 23.195 -4.496 -27.738 1.00 76.19 202 PRO A C 1
ATOM 1459 O O . PRO A 1 202 ? 24.147 -3.835 -28.155 1.00 76.19 202 PRO A O 1
ATOM 1462 N N . TYR A 1 203 ? 22.165 -3.946 -27.095 1.00 75.12 203 TYR A N 1
ATOM 1463 C CA . TYR A 1 203 ? 22.094 -2.523 -26.773 1.00 75.12 203 TYR A CA 1
ATOM 1464 C C . TYR A 1 203 ? 23.066 -2.167 -25.646 1.00 75.12 203 TYR A C 1
ATOM 1466 O O . TYR A 1 203 ? 23.062 -2.812 -24.599 1.00 75.12 203 TYR A O 1
ATOM 1474 N N . PHE A 1 204 ? 23.838 -1.099 -25.846 1.00 75.19 204 PHE A N 1
ATOM 1475 C CA . PHE A 1 204 ? 24.697 -0.511 -24.823 1.00 75.19 204 PHE A CA 1
ATOM 1476 C C . PHE A 1 204 ? 24.522 1.003 -24.822 1.00 75.19 204 PHE A C 1
ATOM 1478 O O . PHE A 1 204 ? 24.807 1.669 -25.823 1.00 75.19 204 PHE A O 1
ATOM 1485 N N . ASN A 1 205 ? 24.086 1.564 -23.697 1.00 71.44 205 ASN A N 1
ATOM 1486 C CA . ASN A 1 205 ? 23.996 3.009 -23.554 1.00 71.44 205 ASN A CA 1
ATOM 1487 C C . ASN A 1 205 ? 25.325 3.589 -23.048 1.00 71.44 205 ASN A C 1
ATOM 1489 O O . ASN A 1 205 ? 25.540 3.734 -21.847 1.00 71.44 205 ASN A O 1
ATOM 1493 N N . ALA A 1 206 ? 26.214 3.961 -23.971 1.00 63.16 206 ALA A N 1
ATOM 1494 C CA . ALA A 1 206 ? 27.500 4.580 -23.634 1.00 63.16 206 ALA A CA 1
ATOM 1495 C C . ALA A 1 206 ? 27.382 6.011 -23.063 1.00 63.16 206 ALA A C 1
ATOM 1497 O O . ALA A 1 206 ? 28.368 6.534 -22.557 1.00 63.16 206 ALA A O 1
ATOM 1498 N N . GLN A 1 207 ? 26.207 6.653 -23.145 1.00 64.75 207 GLN A N 1
ATOM 1499 C CA . GLN A 1 207 ? 25.966 7.994 -22.589 1.00 64.75 207 GLN A CA 1
ATOM 1500 C C . GLN A 1 207 ? 25.548 7.972 -21.110 1.00 64.75 207 GLN A C 1
ATOM 1502 O O . GLN A 1 207 ? 25.414 9.033 -20.506 1.00 64.75 207 GLN A O 1
ATOM 1507 N N . ALA A 1 208 ? 25.316 6.785 -20.541 1.00 58.72 208 ALA A N 1
ATOM 1508 C CA . ALA A 1 208 ? 24.938 6.595 -19.140 1.00 58.72 208 ALA A CA 1
ATOM 1509 C C . ALA A 1 208 ? 26.132 6.266 -18.210 1.00 58.72 208 ALA A C 1
ATOM 1511 O O . ALA A 1 208 ? 25.920 6.085 -17.010 1.00 58.72 208 ALA A O 1
ATOM 1512 N N . LEU A 1 209 ? 27.353 6.186 -18.761 1.00 48.47 209 LEU A N 1
ATOM 1513 C CA . LEU A 1 209 ? 28.637 6.069 -18.047 1.00 48.47 209 LEU A CA 1
ATOM 1514 C C . LEU A 1 209 ? 29.185 7.452 -17.672 1.00 48.47 209 LEU A C 1
ATOM 1516 O O . LEU A 1 209 ? 29.729 7.570 -16.551 1.00 48.47 209 LEU A O 1
#

Radius of gyration: 22.42 Å; chains: 1; bounding box: 54×25×69 Å